Protein 2NSF (pdb70)

Radius of gyration: 18.22 Å; Cα contacts (8 Å, |Δi|>4): 386; chains: 1; bounding box: 44×50×30 Å

Foldseek 3Di:
DAALVVDDLVVLLVLLVVLLVLLLVLLVQQDLVQQQDCFLDPPHGNQLLLQLLLLQLVLLLQLLCCLQVVPAGGSAPDPVRSVVSSVVSSVDRSVVSSVSSVVSVVSSSVSVVPRDPNSQQCWHAHPVGDTGRSSCSSLVSSVSSLVVSVRRPGPHALVPRDPSNLVNLLQVLQAVQQVVLHDAQEWEAQPVVRDIRHHHHHDHHKYKYAHSSQVSCQSQQNDNPGTAIPVRDDDRGDYD

Organism: Corynebacterium glutamicum (strain ATCC 13032 / DSM 20300 / JCM 1318 / BCRC 11384 / CCUG 27702 / LMG 3730 / NBRC 12168 / NCIMB 10025 / NRRL B-2784 / 534) (NCBI:txid196627)

Sequence (240 aa):
MTTFHDLPLEERLTLARLGTSHYSRQLSLVDNAEFGEHSLLEGWTRSHLIAHVAYNAIALCNLMHWANTGEETPMYVSPEARNEEIAYGSTLNPDALRNLHEHSVARLDVAWRETSEDAWSHEVLTAQGRTVPASETLWMRSREVWIHAVDLGAVATFGDIPEVILRTLAAEITQKWTSQGAGEGLVLLDEPSSTRYPAAPGQDEVVVSGSLAGIVRYAAGRGSDGVTSSTGEVPEPPRW

Structure (mmCIF, N/CA/C/O backbone):
data_2NSF
#
_entry.id   2NSF
#
_cell.length_a   67.266
_cell.length_b   67.266
_cell.length_c   128.245
_cell.angle_alpha   90.000
_cell.angle_beta   90.000
_cell.angle_gamma   120.000
#
_symmetry.space_group_name_H-M   'P 32 2 1'
#
loop_
_entity.id
_entity.type
_entity.pdbx_description
1 polymer 'Hypothetical protein Cgl3021'
2 non-polymer 'SULFATE ION'
3 non-polymer 'ZINC ION'
4 non-polymer GLYCEROL
5 water water
#
loop_
_atom_site.group_PDB
_atom_site.id
_atom_site.type_sy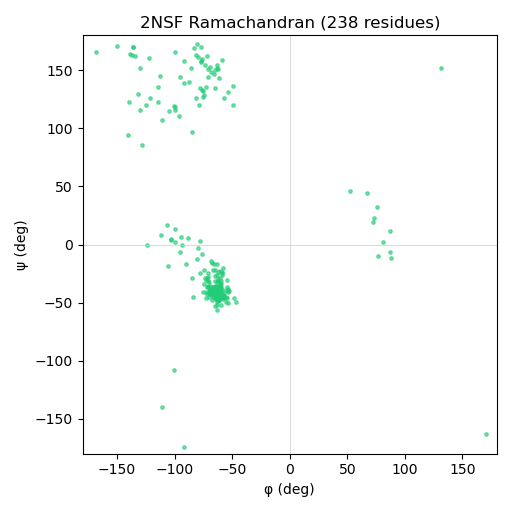mbol
_atom_site.label_atom_id
_atom_site.label_alt_id
_atom_site.label_comp_id
_atom_site.label_asym_id
_atom_site.label_entity_id
_atom_site.label_seq_id
_atom_site.pdbx_PDB_ins_code
_atom_site.Cartn_x
_atom_site.Cartn_y
_atom_site.Cartn_z
_atom_site.occupancy
_atom_site.B_iso_or_equiv
_atom_site.auth_seq_id
_atom_site.auth_comp_id
_atom_site.auth_asym_id
_atom_site.auth_atom_id
_atom_site.pdbx_PDB_model_num
ATOM 1 N N . MET A 1 21 ? 35.168 5.425 17.275 1.00 53.22 1 MET A N 1
ATOM 2 C CA . MET A 1 21 ? 34.288 4.227 17.227 1.00 52.62 1 MET A CA 1
ATOM 3 C C . MET A 1 21 ? 34.611 3.328 16.056 1.00 50.28 1 MET A C 1
ATOM 4 O O . MET A 1 21 ? 34.331 3.575 14.866 1.00 50.68 1 MET A O 1
ATOM 9 N N . THR A 1 22 ? 35.163 2.233 16.506 1.00 46.85 2 THR A N 1
ATOM 10 C CA . THR A 1 22 ? 35.663 1.226 15.693 1.00 43.55 2 THR A CA 1
ATOM 11 C C . THR A 1 22 ? 34.637 0.291 15.048 1.00 38.98 2 THR A C 1
ATOM 12 O O . THR A 1 22 ? 33.464 0.209 15.437 1.00 37.65 2 THR A O 1
ATOM 16 N N . THR A 1 23 ? 35.091 -0.309 13.956 1.00 35.05 3 THR A N 1
ATOM 17 C CA . THR A 1 23 ? 34.265 -1.207 13.189 1.00 32.00 3 THR A CA 1
ATOM 18 C C . THR A 1 23 ? 34.616 -2.623 13.560 1.00 28.61 3 THR A C 1
ATOM 19 O O . THR A 1 23 ? 35.644 -2.895 14.180 1.00 25.01 3 THR A O 1
ATOM 23 N N . PHE A 1 24 ? 33.738 -3.522 13.153 1.00 25.87 4 PHE A N 1
ATOM 24 C CA . PHE A 1 24 ? 33.905 -4.936 13.402 1.00 24.57 4 PHE A CA 1
ATOM 25 C C . PHE A 1 24 ? 35.269 -5.390 12.893 1.00 24.87 4 PHE A C 1
ATOM 26 O O . PHE A 1 24 ? 35.965 -6.174 13.538 1.00 24.39 4 PHE A O 1
ATOM 34 N N . HIS A 1 25 ? 35.648 -4.879 11.728 1.00 24.66 5 HIS A N 1
ATOM 35 C CA . HIS A 1 25 ? 36.903 -5.255 11.091 1.00 28.20 5 HIS A CA 1
ATOM 36 C C . HIS A 1 25 ? 38.176 -4.922 11.869 1.00 30.28 5 HIS A C 1
ATOM 37 O O . HIS A 1 25 ? 39.177 -5.632 11.746 1.00 32.62 5 HIS A O 1
ATOM 44 N N . ASP A 1 26 ? 38.141 -3.860 12.671 1.00 32.07 6 ASP A N 1
ATOM 45 C CA . ASP A 1 26 ? 39.307 -3.446 13.457 1.00 33.64 6 ASP A CA 1
ATOM 46 C C . ASP A 1 26 ? 39.464 -4.274 14.728 1.00 32.50 6 ASP A C 1
ATOM 47 O O . ASP A 1 26 ? 40.501 -4.215 15.392 1.00 32.00 6 ASP A O 1
ATOM 52 N N . LEU A 1 27 ? 38.433 -5.032 15.076 1.00 30.12 7 LEU A N 1
ATOM 53 C CA . LEU A 1 27 ? 38.469 -5.846 16.282 1.00 28.86 7 LEU A CA 1
ATOM 54 C C . LEU A 1 27 ? 39.413 -7.032 16.155 1.00 29.55 7 LEU A C 1
ATOM 55 O O . LEU A 1 27 ? 39.654 -7.535 15.055 1.00 27.88 7 LEU A O 1
ATOM 60 N N . PRO A 1 28 ? 39.983 -7.483 17.284 1.00 30.41 8 PRO A N 1
ATOM 61 C CA . PRO A 1 28 ? 40.891 -8.631 17.245 1.00 31.16 8 PRO A CA 1
ATOM 62 C C . PRO A 1 28 ? 40.072 -9.849 16.821 1.00 31.11 8 PRO A C 1
ATOM 63 O O . PRO A 1 28 ? 38.874 -9.920 17.098 1.00 29.30 8 PRO A O 1
ATOM 67 N N . LEU A 1 29 ? 40.713 -10.799 16.150 1.00 30.79 9 LEU A N 1
ATOM 68 C CA . LEU A 1 29 ? 40.027 -12.001 15.687 1.00 30.83 9 LEU A CA 1
ATOM 69 C C . LEU A 1 29 ? 39.172 -12.675 16.757 1.00 30.23 9 LEU A C 1
ATOM 70 O O . LEU A 1 29 ? 38.028 -13.047 16.498 1.00 28.06 9 LEU A O 1
ATOM 75 N N . GLU A 1 30 ? 39.721 -12.834 17.958 1.00 29.09 10 GLU A N 1
ATOM 76 C CA . GLU A 1 30 ? 38.982 -13.480 19.037 1.00 29.98 10 GLU A CA 1
ATOM 77 C C . GLU A 1 30 ? 37.671 -12.783 19.373 1.00 28.71 10 GLU A C 1
ATOM 78 O O . GLU A 1 30 ? 36.671 -13.442 19.657 1.00 26.86 10 GLU A O 1
ATOM 84 N N . GLU A 1 31 ? 37.677 -11.454 19.351 1.00 27.59 11 GLU A N 1
ATOM 85 C CA . GLU A 1 31 ? 36.472 -10.697 19.652 1.00 27.29 11 GLU A CA 1
ATOM 86 C C . GLU A 1 31 ? 35.453 -10.821 18.525 1.00 25.15 11 GLU A C 1
ATOM 87 O O . GLU A 1 31 ? 34.246 -10.789 18.765 1.00 24.16 11 GLU A O 1
ATOM 93 N N . ARG A 1 32 ? 35.938 -10.969 17.297 1.00 22.99 12 ARG A N 1
ATOM 94 C CA . ARG A 1 32 ? 35.036 -11.125 16.163 1.00 22.62 12 ARG A CA 1
ATOM 95 C C . ARG A 1 32 ? 34.391 -12.507 16.220 1.00 22.53 12 ARG A C 1
ATOM 96 O O . ARG A 1 32 ? 33.216 -12.665 15.892 1.00 21.97 12 ARG A O 1
ATOM 104 N N . LEU A 1 33 ? 35.160 -13.504 16.655 1.00 21.96 13 LEU A N 1
ATOM 105 C CA . LEU A 1 33 ? 34.638 -14.862 16.776 1.00 23.23 13 LEU A CA 1
ATOM 106 C C . LEU A 1 33 ? 33.576 -14.887 17.874 1.00 22.59 13 LEU A C 1
ATOM 107 O O . LEU A 1 33 ? 32.536 -15.531 17.734 1.00 22.07 13 LEU A O 1
ATOM 112 N N . THR A 1 34 ? 33.835 -14.180 18.969 1.00 22.74 14 THR A N 1
ATOM 113 C CA . THR A 1 34 ? 32.883 -14.127 20.066 1.00 22.52 14 THR A CA 1
ATOM 114 C C . THR A 1 34 ? 31.567 -13.503 19.608 1.00 21.57 14 THR A C 1
ATOM 115 O O . THR A 1 34 ? 30.487 -13.992 19.941 1.00 21.59 14 THR A O 1
ATOM 119 N N . LEU A 1 35 ? 31.657 -12.425 18.838 1.00 19.82 15 LEU A N 1
ATOM 120 C CA . LEU A 1 35 ? 30.463 -11.757 18.342 1.00 19.12 15 LEU A CA 1
ATOM 121 C C . LEU A 1 35 ? 29.659 -12.662 17.418 1.00 17.53 15 LEU A C 1
ATOM 122 O O . LEU A 1 35 ? 28.433 -12.637 17.439 1.00 18.99 15 LEU A O 1
ATOM 127 N N . ALA A 1 36 ? 30.348 -13.462 16.607 1.00 18.01 16 ALA A N 1
ATOM 128 C CA . ALA A 1 36 ? 29.656 -14.375 15.698 1.00 18.44 16 ALA A CA 1
ATOM 129 C C . ALA A 1 36 ? 28.970 -15.468 16.505 1.00 17.96 16 ALA A C 1
ATOM 130 O O . ALA A 1 36 ? 27.842 -15.861 16.201 1.00 18.13 16 ALA A O 1
ATOM 132 N N . ARG A 1 37 ? 29.658 -15.963 17.530 1.00 18.48 17 ARG A N 1
ATOM 133 C CA . ARG A 1 37 ? 29.103 -17.003 18.387 1.00 19.90 17 ARG A CA 1
ATOM 134 C C . ARG A 1 37 ? 27.918 -16.454 19.180 1.00 18.36 17 ARG A C 1
ATOM 135 O O . ARG A 1 37 ? 26.900 -17.123 19.325 1.00 17.10 17 ARG A O 1
ATOM 143 N N . LEU A 1 38 ? 28.054 -15.233 19.691 1.00 18.38 18 LEU A N 1
ATOM 144 C CA . LEU A 1 38 ? 26.970 -14.612 20.451 1.00 18.57 18 LEU A CA 1
ATOM 145 C C . LEU A 1 38 ? 25.738 -14.426 19.571 1.00 17.67 18 LEU A C 1
ATOM 146 O O . LEU A 1 38 ? 24.607 -14.670 20.002 1.00 15.90 18 LEU A O 1
ATOM 151 N N . GLY A 1 39 ? 25.965 -13.981 18.340 1.00 18.09 19 GLY A N 1
ATOM 152 C CA . GLY A 1 39 ? 24.865 -13.776 17.416 1.00 17.02 19 GLY A CA 1
ATOM 153 C C . GLY A 1 39 ? 24.175 -15.080 17.070 1.00 16.27 19 GLY A C 1
ATOM 154 O O . GLY A 1 39 ? 22.955 -15.127 16.904 1.00 17.28 19 GLY A O 1
ATOM 155 N N . THR A 1 40 ? 24.960 -16.145 16.957 1.00 15.46 20 THR A N 1
ATOM 156 C CA . THR A 1 40 ? 24.410 -17.452 16.627 1.00 16.89 20 THR A CA 1
ATOM 157 C C . THR A 1 40 ? 23.549 -17.952 17.783 1.00 16.55 20 THR A C 1
ATOM 158 O O . THR A 1 40 ? 22.459 -18.473 17.564 1.00 18.06 20 THR A O 1
ATOM 162 N N . SER A 1 41 ? 24.022 -17.772 19.014 1.00 18.83 21 SER A N 1
ATOM 163 C CA . SER A 1 41 ? 23.245 -18.208 20.174 1.00 17.47 21 SER A CA 1
ATOM 164 C C . SER A 1 41 ? 21.959 -17.395 20.272 1.00 18.50 21 SER A C 1
ATOM 165 O O . SER A 1 41 ? 20.917 -17.917 20.661 1.00 17.51 21 SER A O 1
ATOM 168 N N . HIS A 1 42 ? 22.048 -16.114 19.917 1.00 18.73 22 HIS A N 1
ATOM 169 C CA . HIS A 1 42 ? 20.904 -15.205 19.932 1.00 18.79 22 HIS A CA 1
ATOM 170 C C . HIS A 1 42 ? 19.881 -15.686 18.906 1.00 18.41 22 HIS A C 1
ATOM 171 O O . HIS A 1 42 ? 18.683 -15.776 19.191 1.00 17.65 22 HIS A O 1
ATOM 178 N N . TYR A 1 43 ? 20.358 -16.002 17.706 1.00 16.93 23 TYR A N 1
ATOM 179 C CA . TYR A 1 43 ? 19.492 -16.508 16.651 1.00 16.53 23 TYR A CA 1
ATOM 180 C C . TYR A 1 43 ? 18.849 -17.832 17.099 1.00 16.26 23 TYR A C 1
ATOM 181 O O . TYR A 1 43 ? 17.644 -18.030 16.945 1.00 16.70 23 TYR A O 1
ATOM 190 N N . SER A 1 44 ? 19.658 -18.726 17.657 1.00 17.39 24 SER A N 1
ATOM 191 C CA . SER A 1 44 ? 19.154 -20.027 18.099 1.00 19.04 24 SER A CA 1
ATOM 192 C C . SER A 1 44 ? 18.080 -19.902 19.176 1.00 19.49 24 SER A C 1
ATOM 193 O O . SER A 1 44 ? 17.147 -20.705 19.219 1.00 19.20 24 SER A O 1
ATOM 196 N N . ARG A 1 45 ? 18.201 -18.906 20.048 1.00 19.85 25 ARG A N 1
ATOM 197 C CA . ARG A 1 45 ? 17.181 -18.708 21.076 1.00 20.10 25 ARG A CA 1
ATOM 198 C C . ARG A 1 45 ? 15.854 -18.343 20.411 1.00 20.19 25 ARG A C 1
ATOM 199 O O . ARG A 1 45 ? 14.787 -18.766 20.859 1.00 19.81 25 ARG A O 1
ATOM 207 N N . GLN A 1 46 ? 15.916 -17.561 19.339 1.00 19.18 26 GLN A N 1
ATOM 208 C CA . GLN A 1 46 ? 14.704 -17.164 18.631 1.00 20.47 26 GLN A CA 1
ATOM 209 C C . GLN A 1 46 ? 14.083 -18.356 17.911 1.00 20.05 26 GLN A C 1
ATOM 210 O O . GLN A 1 46 ? 12.864 -18.494 17.866 1.00 21.18 26 GLN A O 1
ATOM 216 N N . LEU A 1 47 ? 14.928 -19.211 17.342 1.00 20.10 27 LEU A N 1
ATOM 217 C CA . LEU A 1 47 ? 14.440 -20.392 16.634 1.00 20.88 27 LEU A CA 1
ATOM 218 C C . LEU A 1 47 ? 13.756 -21.318 17.635 1.00 21.92 27 LEU A C 1
ATOM 219 O O . LEU A 1 47 ? 12.732 -21.936 17.334 1.00 22.81 27 LEU A O 1
ATOM 224 N N . SER A 1 48 ? 14.328 -21.407 18.831 1.00 22.96 28 SER A N 1
ATOM 225 C CA . SER A 1 48 ? 13.770 -22.253 19.880 1.00 24.70 28 SER A CA 1
ATOM 226 C C . SER A 1 48 ? 12.380 -21.766 20.284 1.00 25.99 28 SER A C 1
ATOM 227 O O . SER A 1 48 ? 11.513 -22.565 20.648 1.00 25.61 28 SER A O 1
ATOM 230 N N . LEU A 1 49 ? 12.159 -20.457 20.212 1.00 25.58 29 LEU A N 1
ATOM 231 C CA . LEU A 1 49 ? 10.860 -19.897 20.574 1.00 26.51 29 LEU A CA 1
ATOM 232 C C . LEU A 1 49 ? 9.789 -20.203 19.537 1.00 26.84 29 LEU A C 1
ATOM 233 O O . LEU A 1 49 ? 8.612 -20.321 19.872 1.00 27.03 29 LEU A O 1
ATOM 238 N N . VAL A 1 50 ? 10.191 -20.323 18.277 1.00 25.54 30 VAL A N 1
ATOM 239 C CA . VAL A 1 50 ? 9.238 -20.624 17.216 1.00 26.39 30 VAL A CA 1
ATOM 240 C C . VAL A 1 50 ? 8.812 -22.085 17.340 1.00 27.22 30 VAL A C 1
ATOM 241 O O . VAL A 1 50 ? 9.646 -22.959 17.565 1.00 26.58 30 VAL A O 1
ATOM 245 N N . ASP A 1 51 ? 7.515 -22.341 17.211 1.00 28.79 31 ASP A N 1
ATOM 246 C CA . ASP A 1 51 ? 6.997 -23.703 17.304 1.00 30.87 31 ASP A CA 1
ATOM 247 C C . ASP A 1 51 ? 7.079 -24.371 15.937 1.00 29.85 31 ASP A C 1
ATOM 248 O O . ASP A 1 51 ? 7.010 -23.699 14.911 1.00 29.28 31 ASP A O 1
ATOM 253 N N . ASN A 1 52 ? 7.218 -25.695 15.927 1.00 30.21 32 ASN A N 1
ATOM 254 C CA . ASN A 1 52 ? 7.306 -26.437 14.673 1.00 30.53 32 ASN A CA 1
ATOM 255 C C . ASN A 1 52 ? 6.134 -26.126 13.754 1.00 31.10 32 ASN A C 1
ATOM 256 O O . ASN A 1 52 ? 6.294 -26.022 12.539 1.00 29.91 32 ASN A O 1
ATOM 261 N N . ALA A 1 53 ? 4.952 -25.966 14.343 1.00 31.94 33 ALA A N 1
ATOM 262 C CA . ALA A 1 53 ? 3.754 -25.680 13.565 1.00 32.41 33 ALA A CA 1
ATOM 263 C C . ALA A 1 53 ? 3.791 -24.294 12.928 1.00 32.40 33 ALA A C 1
ATOM 264 O O . ALA A 1 53 ? 2.998 -23.994 12.039 1.00 31.89 33 ALA A O 1
ATOM 266 N N . GLU A 1 54 ? 4.722 -23.457 13.379 1.00 32.69 34 GLU A N 1
ATOM 267 C CA . GLU A 1 54 ? 4.845 -22.097 12.859 1.00 32.36 34 GLU A CA 1
ATOM 268 C C . GLU A 1 54 ? 5.884 -21.948 11.743 1.00 30.50 34 GLU A C 1
ATOM 269 O O . GLU A 1 54 ? 5.999 -20.880 11.141 1.00 29.65 34 GLU A O 1
ATOM 275 N N . PHE A 1 55 ? 6.634 -23.010 11.464 1.00 29.21 35 PHE A N 1
ATOM 276 C CA . PHE A 1 55 ? 7.655 -22.967 10.415 1.00 27.23 35 PHE A CA 1
ATOM 277 C C . PHE A 1 55 ? 7.059 -22.647 9.047 1.00 28.91 35 PHE A C 1
ATOM 278 O O . PHE A 1 55 ? 7.669 -21.938 8.244 1.00 26.21 35 PHE A O 1
ATOM 286 N N . GLY A 1 56 ? 5.860 -23.166 8.791 1.00 29.15 36 GLY A N 1
ATOM 287 C CA . GLY A 1 56 ? 5.208 -22.936 7.514 1.00 31.84 36 GLY A CA 1
ATOM 288 C C . GLY A 1 56 ? 4.596 -21.560 7.322 1.00 34.39 36 GLY A C 1
ATOM 289 O O . GLY A 1 56 ? 4.157 -21.227 6.222 1.00 34.57 36 GLY A O 1
ATOM 290 N N . GLU A 1 57 ? 4.560 -20.758 8.380 1.00 36.32 37 GLU A N 1
ATOM 291 C CA . GLU A 1 57 ? 3.992 -19.418 8.289 1.00 39.19 37 GLU A CA 1
ATOM 292 C C . GLU A 1 57 ? 5.016 -18.454 7.699 1.00 39.82 37 GLU A C 1
ATOM 293 O O . GLU A 1 57 ? 6.213 -18.742 7.676 1.00 38.92 37 GLU A O 1
ATOM 299 N N . HIS A 1 58 ? 4.541 -17.305 7.230 1.00 40.67 38 HIS A N 1
ATOM 300 C CA . HIS A 1 58 ? 5.425 -16.304 6.646 1.00 41.46 38 HIS A CA 1
ATOM 301 C C . HIS A 1 58 ? 6.441 -15.819 7.663 1.00 40.27 38 HIS A C 1
ATOM 302 O O . HIS A 1 58 ? 6.137 -15.694 8.852 1.00 39.30 38 HIS A O 1
ATOM 309 N N . SER A 1 59 ? 7.657 -15.556 7.201 1.00 37.28 39 SER A N 1
ATOM 310 C CA . SER A 1 59 ? 8.685 -15.020 8.069 1.00 35.63 39 SER A CA 1
ATOM 311 C C . SER A 1 59 ? 8.480 -13.528 7.865 1.00 34.88 39 SER A C 1
ATOM 312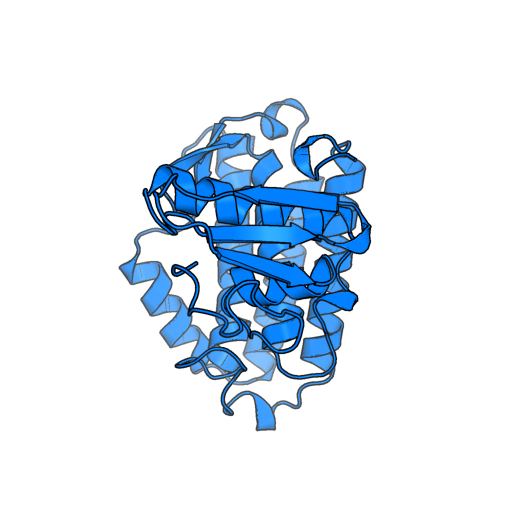 O O . SER A 1 59 ? 7.536 -13.128 7.180 1.00 32.71 39 SER A O 1
ATOM 315 N N . LEU A 1 60 ? 9.339 -12.695 8.436 1.00 34.96 40 LEU A N 1
ATOM 316 C CA . LEU A 1 60 ? 9.182 -11.264 8.237 1.00 35.82 40 LEU A CA 1
ATOM 317 C C . LEU A 1 60 ? 9.746 -10.856 6.878 1.00 36.30 40 LEU A C 1
ATOM 318 O O . LEU A 1 60 ? 9.652 -9.695 6.476 1.00 35.33 40 LEU A O 1
ATOM 323 N N . LEU A 1 61 ? 10.321 -11.822 6.165 1.00 36.66 41 LEU A N 1
ATOM 324 C CA . LEU A 1 61 ? 10.881 -11.572 4.840 1.00 36.85 41 LEU A CA 1
ATOM 325 C C . LEU A 1 61 ? 9.882 -12.024 3.783 1.00 38.96 41 LEU A C 1
ATOM 326 O O . LEU A 1 61 ? 9.529 -13.201 3.707 1.00 37.92 41 LEU A O 1
ATOM 331 N N . GLU A 1 62 ? 9.435 -11.075 2.967 1.00 40.45 42 GLU A N 1
ATOM 332 C CA . GLU A 1 62 ? 8.457 -11.344 1.920 1.00 42.38 42 GLU A CA 1
ATOM 333 C C . GLU A 1 62 ? 8.867 -12.486 0.993 1.00 41.91 42 GLU A C 1
ATOM 334 O O . GLU A 1 62 ? 9.992 -12.523 0.494 1.00 43.19 42 GLU A O 1
ATOM 340 N N . GLY A 1 63 ? 7.947 -13.420 0.771 1.00 40.83 43 GLY A N 1
ATOM 341 C CA . GLY A 1 63 ? 8.223 -14.545 -0.105 1.00 38.79 43 GLY A CA 1
ATOM 342 C C . GLY A 1 63 ? 8.883 -15.736 0.567 1.00 37.42 43 GLY A C 1
ATOM 343 O O . GLY A 1 63 ? 9.049 -16.788 -0.049 1.00 38.25 43 GLY A O 1
ATOM 344 N N . TRP A 1 64 ? 9.256 -15.576 1.833 1.00 34.95 44 TRP A N 1
ATOM 345 C CA . TRP A 1 64 ? 9.908 -16.649 2.574 1.00 31.70 44 TRP A CA 1
ATOM 346 C C . TRP A 1 64 ? 9.152 -17.052 3.826 1.00 30.22 44 TRP A C 1
ATOM 347 O O . TRP A 1 64 ? 8.837 -16.218 4.670 1.00 30.40 44 TRP A O 1
ATOM 358 N N . THR A 1 65 ? 8.856 -18.339 3.941 1.00 28.38 45 THR A N 1
ATOM 359 C CA . THR A 1 65 ? 8.193 -18.830 5.134 1.00 26.67 45 THR A CA 1
ATOM 360 C C . THR A 1 65 ? 9.350 -18.958 6.111 1.00 25.69 45 THR A C 1
ATOM 361 O O . THR A 1 65 ? 10.506 -18.778 5.724 1.00 24.43 45 THR A O 1
ATOM 365 N N . ARG A 1 66 ? 9.067 -19.255 7.371 1.00 22.96 46 ARG A N 1
ATOM 366 C CA . ARG A 1 66 ? 10.155 -19.403 8.322 1.00 22.63 46 ARG A CA 1
ATOM 367 C C . ARG A 1 66 ? 11.082 -20.532 7.877 1.00 22.12 46 ARG A C 1
ATOM 368 O O . ARG A 1 66 ? 12.297 -20.443 8.035 1.00 19.52 46 ARG A O 1
ATOM 376 N N . SER A 1 67 ? 10.506 -21.587 7.305 1.00 20.79 47 SER A N 1
ATOM 377 C CA . SER A 1 67 ? 11.297 -22.721 6.835 1.00 21.38 47 SER A CA 1
ATOM 378 C C . SER A 1 67 ? 12.352 -22.285 5.820 1.00 19.74 47 SER A C 1
ATOM 379 O O . SER A 1 67 ? 13.482 -22.765 5.860 1.00 18.03 47 SER A O 1
ATOM 382 N N . HIS A 1 68 ? 11.979 -21.391 4.908 1.00 20.06 48 HIS A N 1
ATOM 383 C CA . HIS A 1 68 ? 12.921 -20.901 3.904 1.00 21.55 48 HIS A CA 1
ATOM 384 C C . HIS A 1 68 ? 14.075 -20.178 4.597 1.00 20.17 48 HIS A C 1
ATOM 385 O O . HIS A 1 68 ? 15.244 -20.391 4.274 1.00 19.18 48 HIS A O 1
ATOM 392 N N . LEU A 1 69 ? 13.735 -19.317 5.550 1.00 20.08 49 LEU A N 1
ATOM 393 C CA . LEU A 1 69 ? 14.740 -18.554 6.286 1.00 17.73 49 LEU A CA 1
ATOM 394 C C . LEU A 1 69 ? 15.660 -19.453 7.100 1.00 16.22 49 LEU A C 1
ATOM 395 O O . LEU A 1 69 ? 16.882 -19.294 7.088 1.00 15.87 49 LEU A O 1
ATOM 400 N N . ILE A 1 70 ? 15.073 -20.404 7.816 1.00 15.66 50 ILE A N 1
ATOM 401 C CA . ILE A 1 70 ? 15.847 -21.323 8.637 1.00 15.11 50 ILE A CA 1
ATOM 402 C C . ILE A 1 70 ? 16.803 -22.141 7.774 1.00 15.24 50 ILE A C 1
ATOM 403 O O . ILE A 1 70 ? 17.955 -22.364 8.153 1.00 14.82 50 ILE A O 1
ATOM 408 N N . ALA A 1 71 ? 16.323 -22.580 6.613 1.00 15.67 51 ALA A N 1
ATOM 409 C CA . ALA A 1 71 ? 17.152 -23.354 5.697 1.00 16.60 51 ALA A CA 1
ATOM 410 C C . ALA A 1 71 ? 18.300 -22.482 5.211 1.00 15.95 51 ALA A C 1
ATOM 411 O O . ALA A 1 71 ? 19.451 -22.899 5.211 1.00 16.76 51 ALA A O 1
ATOM 413 N N . HIS A 1 72 ? 17.974 -21.262 4.808 1.00 17.40 52 HIS A N 1
ATOM 414 C CA . HIS A 1 72 ? 18.983 -20.322 4.329 1.00 17.87 52 HIS A CA 1
ATOM 415 C C . HIS A 1 72 ? 20.121 -20.100 5.310 1.00 18.61 52 HIS A C 1
ATOM 416 O O . HIS A 1 72 ? 21.292 -20.103 4.926 1.00 17.21 52 HIS A O 1
ATOM 423 N N . VAL A 1 73 ? 19.788 -19.894 6.582 1.00 17.62 53 VAL A N 1
ATOM 424 C CA . VAL A 1 73 ? 20.819 -19.668 7.585 1.00 17.45 53 VAL A CA 1
ATOM 425 C C . VAL A 1 73 ? 21.772 -20.859 7.655 1.00 17.21 53 VAL A C 1
ATOM 426 O O . VAL A 1 73 ? 22.985 -20.685 7.787 1.00 15.37 53 VAL A O 1
ATOM 430 N N . ALA A 1 74 ? 21.233 -22.072 7.528 1.00 16.70 54 ALA A N 1
ATOM 431 C CA . ALA A 1 74 ? 22.070 -23.266 7.570 1.00 15.79 54 ALA A CA 1
ATOM 432 C C . ALA A 1 74 ? 22.941 -23.354 6.319 1.00 14.54 54 ALA A C 1
ATOM 433 O O . ALA A 1 74 ? 24.132 -23.641 6.408 1.00 14.83 54 ALA A O 1
ATOM 435 N N . TYR A 1 75 ? 22.348 -23.111 5.153 1.00 14.95 55 TYR A N 1
ATOM 436 C CA . TYR A 1 75 ? 23.122 -23.187 3.917 1.00 16.63 55 TYR A CA 1
ATOM 437 C C . TYR A 1 75 ? 24.202 -22.107 3.874 1.00 18.07 55 TYR A C 1
ATOM 438 O O . TYR A 1 75 ? 25.237 -22.275 3.226 1.00 17.62 55 TYR A O 1
ATOM 447 N N . ASN A 1 76 ? 23.966 -20.999 4.568 1.00 17.20 56 ASN A N 1
ATOM 448 C CA . ASN A 1 76 ? 24.965 -19.941 4.617 1.00 17.03 56 ASN A CA 1
ATOM 449 C C . ASN A 1 76 ? 26.141 -20.433 5.459 1.00 16.24 56 ASN A C 1
ATOM 450 O O . ASN A 1 76 ? 27.293 -20.208 5.106 1.00 15.64 56 ASN A O 1
ATOM 455 N N . ALA A 1 77 ? 25.861 -21.119 6.567 1.00 16.19 57 ALA A N 1
ATOM 456 C CA . ALA A 1 77 ? 26.936 -21.639 7.408 1.00 15.97 57 ALA A CA 1
ATOM 457 C C . ALA A 1 77 ? 27.794 -22.587 6.575 1.00 16.60 57 ALA A C 1
ATOM 458 O O . ALA A 1 77 ? 29.020 -22.554 6.639 1.00 16.31 57 ALA A O 1
ATOM 460 N N . ILE A 1 78 ? 27.132 -23.436 5.797 1.00 15.94 58 ILE A N 1
ATOM 461 C CA . ILE A 1 78 ? 27.829 -24.388 4.940 1.00 16.94 58 ILE A CA 1
ATOM 462 C C . ILE A 1 78 ? 28.673 -23.651 3.894 1.00 17.46 58 ILE A C 1
ATOM 463 O O . ILE A 1 78 ? 29.811 -24.033 3.622 1.00 17.26 58 ILE A O 1
ATOM 468 N N . ALA A 1 79 ? 28.117 -22.585 3.324 1.00 16.65 59 ALA A N 1
ATOM 469 C CA . ALA A 1 79 ? 28.832 -21.811 2.316 1.00 18.14 59 ALA A CA 1
ATOM 470 C C . ALA A 1 79 ? 30.089 -21.175 2.902 1.00 18.05 59 ALA A C 1
ATOM 471 O O . ALA A 1 79 ? 31.124 -21.092 2.234 1.00 18.86 59 ALA A O 1
ATOM 473 N N . LEU A 1 80 ? 30.008 -20.734 4.155 1.00 17.38 60 LEU A N 1
ATOM 474 C CA . LEU A 1 80 ? 31.154 -20.119 4.807 1.00 19.36 60 LEU A CA 1
ATOM 475 C C . LEU A 1 80 ? 32.204 -21.174 5.139 1.00 20.05 60 LEU A C 1
ATOM 476 O O . LEU A 1 80 ? 33.398 -20.879 5.195 1.00 20.67 60 LEU A O 1
ATOM 481 N N . CYS A 1 81 ? 31.758 -22.407 5.361 1.00 20.26 61 CYS A N 1
ATOM 482 C CA . CYS A 1 81 ? 32.690 -23.496 5.630 1.00 20.27 61 CYS A CA 1
ATOM 483 C C . CYS A 1 81 ? 33.549 -23.695 4.389 1.00 20.42 61 CYS A C 1
ATOM 484 O O . CYS A 1 81 ? 34.743 -23.957 4.491 1.00 21.36 61 CYS A O 1
ATOM 487 N N . ASN A 1 82 ? 32.933 -23.572 3.217 1.00 21.17 62 ASN A N 1
ATOM 488 C CA . ASN A 1 82 ? 33.668 -23.738 1.968 1.00 21.74 62 ASN A CA 1
ATOM 489 C C . ASN A 1 82 ? 34.809 -22.736 1.880 1.00 22.59 62 ASN A C 1
ATOM 490 O O . ASN A 1 82 ? 35.933 -23.095 1.515 1.00 21.75 62 ASN A O 1
ATOM 495 N N . LEU A 1 83 ? 34.529 -21.482 2.222 1.00 21.75 63 LEU A N 1
ATOM 496 C CA . LEU A 1 83 ? 35.559 -20.452 2.174 1.00 21.50 63 LEU A CA 1
ATOM 497 C C . LEU A 1 83 ? 36.677 -20.753 3.162 1.00 21.95 63 LEU A C 1
ATOM 498 O O . LEU A 1 83 ? 37.848 -20.500 2.877 1.00 21.51 63 LEU A O 1
ATOM 503 N N . MET A 1 84 ? 36.332 -21.295 4.327 1.00 21.39 64 MET A N 1
ATOM 504 C CA . MET A 1 84 ? 37.355 -21.619 5.309 1.00 22.87 64 MET A CA 1
ATOM 505 C C . MET A 1 84 ? 38.202 -22.799 4.834 1.00 24.49 64 MET A C 1
ATOM 506 O O . MET A 1 84 ? 39.394 -22.868 5.133 1.00 24.55 64 MET A O 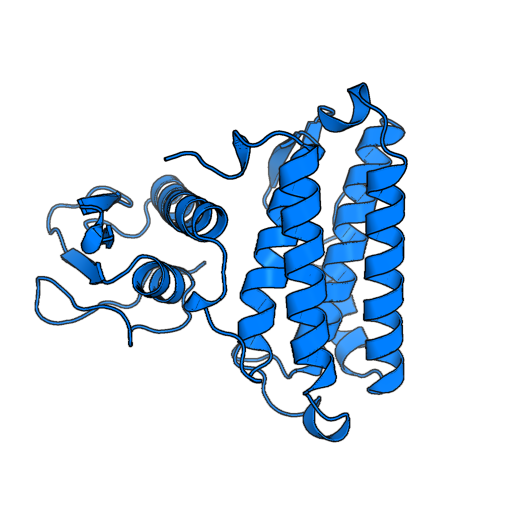1
ATOM 511 N N . HIS A 1 85 ? 37.592 -23.723 4.094 1.00 25.25 65 HIS A N 1
ATOM 512 C CA . HIS A 1 85 ? 38.334 -24.872 3.572 1.00 26.49 65 HIS A CA 1
ATOM 513 C C . HIS A 1 85 ? 39.297 -24.365 2.504 1.00 25.56 65 HIS A C 1
ATOM 514 O O . HIS A 1 85 ? 40.451 -24.781 2.435 1.00 26.14 65 HIS A O 1
ATOM 521 N N . TRP A 1 86 ? 38.801 -23.456 1.673 1.00 23.98 66 TRP A N 1
ATOM 522 C CA . TRP A 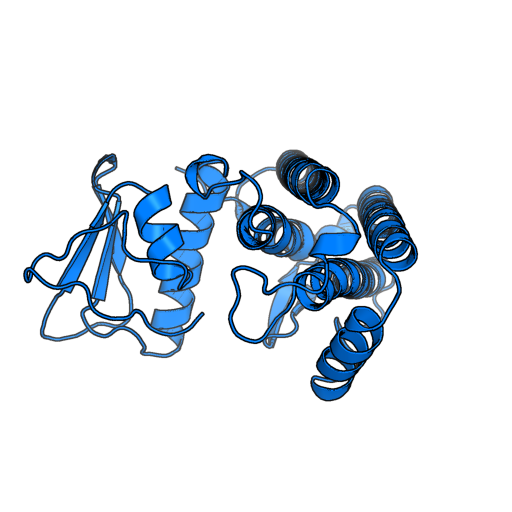1 86 ? 39.592 -22.839 0.615 1.00 25.34 66 TRP A CA 1
ATOM 523 C C . TRP A 1 86 ? 40.791 -22.159 1.278 1.00 25.69 66 TRP A C 1
ATOM 524 O O . TRP A 1 86 ? 41.934 -22.299 0.835 1.00 26.26 66 TRP A O 1
ATOM 535 N N . ALA A 1 87 ? 40.520 -21.438 2.360 1.00 25.50 67 ALA A N 1
ATOM 536 C CA . ALA A 1 87 ? 41.557 -20.721 3.088 1.00 26.50 67 ALA A CA 1
ATOM 537 C C . ALA A 1 87 ? 42.619 -21.632 3.699 1.00 26.86 67 ALA A C 1
ATOM 538 O O . ALA A 1 87 ? 43.814 -21.353 3.595 1.00 27.06 67 ALA A O 1
ATOM 540 N N . ASN A 1 88 ? 42.186 -22.716 4.335 1.00 27.76 68 ASN A N 1
ATOM 541 C CA . ASN A 1 88 ? 43.113 -23.638 4.978 1.00 29.73 68 ASN A CA 1
ATOM 542 C C . ASN A 1 88 ? 43.849 -24.597 4.046 1.00 31.13 68 ASN A C 1
ATOM 543 O O . ASN A 1 88 ? 44.933 -25.075 4.385 1.00 31.65 68 ASN A O 1
ATOM 548 N N . THR A 1 89 ? 43.278 -24.879 2.880 1.00 31.00 69 THR A N 1
ATOM 549 C CA . THR A 1 89 ? 43.915 -25.802 1.943 1.00 33.07 69 THR A CA 1
ATOM 550 C C . THR A 1 89 ? 44.532 -25.086 0.749 1.00 34.47 69 THR A C 1
ATOM 551 O O . THR A 1 89 ? 45.386 -25.642 0.053 1.00 34.94 69 THR A O 1
ATOM 555 N N . GLY A 1 90 ? 44.096 -23.853 0.517 1.00 35.27 70 GLY A N 1
ATOM 556 C CA . GLY A 1 90 ? 44.602 -23.087 -0.607 1.00 35.91 70 GLY A CA 1
ATOM 557 C C . GLY A 1 90 ? 43.902 -23.486 -1.892 1.00 36.72 70 GLY A C 1
ATOM 558 O O . GLY A 1 90 ? 44.214 -22.978 -2.967 1.00 37.08 70 GLY A O 1
ATOM 559 N N . GLU A 1 91 ? 42.941 -24.398 -1.782 1.00 36.60 71 GLU A N 1
ATOM 560 C CA . GLU A 1 91 ? 42.206 -24.872 -2.947 1.00 37.51 71 GLU A CA 1
ATOM 561 C C . GLU A 1 91 ? 40.849 -24.190 -3.068 1.00 36.12 71 GLU A C 1
ATOM 562 O O . GLU A 1 91 ? 39.980 -24.354 -2.209 1.00 35.50 71 GLU A O 1
ATOM 568 N N . GLU A 1 92 ? 40.679 -23.433 -4.147 1.00 33.78 72 GLU A N 1
ATOM 569 C CA . GLU A 1 92 ? 39.450 -22.695 -4.394 1.00 33.65 72 GLU A CA 1
ATOM 570 C C . GLU A 1 92 ? 38.178 -23.519 -4.250 1.00 32.30 72 GLU A C 1
ATOM 571 O O . GLU A 1 92 ? 37.970 -24.506 -4.956 1.00 30.46 72 GLU A O 1
ATOM 577 N N . THR A 1 93 ? 37.333 -23.085 -3.321 1.00 30.65 73 THR A N 1
ATOM 578 C CA . THR A 1 93 ? 36.056 -23.725 -3.038 1.00 28.05 73 THR A CA 1
ATOM 579 C C . THR A 1 93 ? 35.071 -22.581 -2.795 1.00 26.70 73 THR A C 1
ATOM 580 O O . THR A 1 93 ? 34.972 -22.066 -1.685 1.00 25.69 73 THR A O 1
ATOM 584 N N . PRO A 1 94 ? 34.338 -22.165 -3.840 1.00 25.82 74 PRO A N 1
ATOM 585 C CA . PRO A 1 94 ? 33.364 -21.071 -3.749 1.00 25.48 74 PRO A CA 1
ATOM 586 C C . PRO A 1 94 ? 32.249 -21.296 -2.734 1.00 23.41 74 PRO A C 1
ATOM 587 O O . PRO A 1 94 ? 31.963 -22.433 -2.351 1.00 21.79 74 PRO A O 1
ATOM 591 N N . MET A 1 95 ? 31.627 -20.205 -2.298 1.00 21.80 75 MET A N 1
ATOM 592 C CA . MET A 1 95 ? 30.539 -20.301 -1.329 1.00 21.49 75 MET A CA 1
ATOM 593 C C . MET A 1 95 ? 29.440 -21.226 -1.829 1.00 20.36 75 MET A C 1
ATOM 594 O O . MET A 1 95 ? 29.001 -22.120 -1.104 1.00 19.50 75 MET A O 1
ATOM 599 N N . TYR A 1 96 ? 29.008 -21.005 -3.067 1.00 19.24 76 TYR A N 1
ATOM 600 C CA . TYR A 1 96 ? 27.957 -21.807 -3.695 1.00 20.65 76 TYR A CA 1
ATOM 601 C C . TYR A 1 96 ? 28.404 -22.277 -5.068 1.00 22.35 76 TYR A C 1
ATOM 602 O O . TYR A 1 96 ? 29.201 -21.612 -5.733 1.00 21.53 76 TYR A O 1
ATOM 611 N N . VAL A 1 97 ? 27.880 -23.421 -5.497 1.00 22.79 77 VAL A N 1
ATOM 612 C CA . VAL A 1 97 ? 28.226 -23.962 -6.805 1.00 24.07 77 VAL A CA 1
ATOM 613 C C . VAL A 1 97 ? 27.764 -22.987 -7.881 1.00 24.64 77 VAL A C 1
ATOM 614 O O . VAL A 1 97 ? 28.465 -22.755 -8.869 1.00 26.35 77 VAL A O 1
ATOM 618 N N . SER A 1 98 ? 26.584 -22.410 -7.672 1.00 24.86 78 SER A N 1
ATOM 619 C CA . SER A 1 98 ? 26.005 -21.457 -8.606 1.00 26.63 78 SER A CA 1
ATOM 620 C C . SER A 1 98 ? 24.809 -20.765 -7.959 1.00 27.43 78 SER A C 1
ATOM 621 O O . SER A 1 98 ? 24.313 -21.208 -6.919 1.00 26.20 78 SER A O 1
ATOM 624 N N . PRO A 1 99 ? 24.338 -19.657 -8.557 1.00 29.51 79 PRO A N 1
ATOM 625 C CA . PRO A 1 99 ? 23.186 -18.938 -8.004 1.00 29.29 79 PRO A CA 1
ATOM 626 C C . PRO A 1 99 ? 21.975 -19.865 -7.995 1.00 29.15 79 PRO A C 1
ATOM 627 O O . PRO A 1 99 ? 21.185 -19.871 -7.049 1.00 26.80 79 PRO A O 1
ATOM 631 N N . GLU A 1 100 ? 21.839 -20.645 -9.066 1.00 27.83 80 GLU A N 1
ATOM 632 C CA . GLU A 1 100 ? 20.743 -21.596 -9.199 1.00 28.84 80 GLU A CA 1
ATOM 633 C C . GLU A 1 100 ? 20.798 -22.636 -8.083 1.00 26.98 80 GLU A C 1
ATOM 634 O O . GLU A 1 100 ? 19.785 -22.943 -7.460 1.00 26.88 80 GLU A O 1
ATOM 640 N N . ALA A 1 101 ? 21.986 -23.181 -7.833 1.00 25.38 81 ALA A N 1
ATOM 641 C CA . ALA A 1 101 ? 22.145 -24.192 -6.801 1.00 25.12 81 ALA A CA 1
ATOM 642 C C . ALA A 1 101 ? 21.785 -23.623 -5.434 1.00 24.59 81 ALA A C 1
ATOM 643 O O . ALA A 1 101 ? 21.184 -24.306 -4.607 1.00 24.47 81 ALA A O 1
ATOM 645 N N . ARG A 1 102 ? 22.155 -22.369 -5.202 1.00 23.67 82 ARG A N 1
ATOM 646 C CA . ARG A 1 102 ? 21.851 -21.725 -3.936 1.00 23.95 82 ARG A CA 1
ATOM 647 C C . ARG A 1 102 ? 20.341 -21.639 -3.743 1.00 24.13 82 ARG A C 1
ATOM 648 O O . ARG A 1 102 ? 19.818 -21.982 -2.682 1.00 22.26 82 ARG A O 1
ATOM 656 N N . ASN A 1 103 ? 19.641 -21.175 -4.772 1.00 22.88 83 ASN A N 1
ATOM 657 C CA . ASN A 1 103 ? 18.197 -21.047 -4.686 1.00 24.16 83 ASN A CA 1
ATOM 658 C C . ASN A 1 103 ? 17.513 -22.401 -4.578 1.00 22.98 83 ASN A C 1
ATOM 659 O O . ASN A 1 103 ? 16.587 -22.576 -3.788 1.00 21.35 83 ASN A O 1
ATOM 664 N N . GLU A 1 104 ? 17.974 -23.351 -5.381 1.00 23.28 84 GLU A N 1
ATOM 665 C CA . GLU A 1 104 ? 17.385 -24.680 -5.389 1.00 24.34 84 GLU A CA 1
ATOM 666 C C . GLU A 1 104 ? 17.522 -25.424 -4.069 1.00 23.46 84 GLU A C 1
ATOM 667 O O . GLU A 1 104 ? 16.612 -26.161 -3.679 1.00 22.29 84 GLU A O 1
ATOM 673 N N . GLU A 1 105 ? 18.640 -25.250 -3.371 1.00 22.90 85 GLU A N 1
ATOM 674 C CA . GLU A 1 105 ? 18.782 -25.948 -2.103 1.00 22.21 85 GLU A CA 1
ATOM 675 C C . GLU A 1 105 ? 17.910 -25.291 -1.039 1.00 21.17 85 GLU A C 1
ATOM 676 O O . GLU A 1 105 ? 17.368 -25.975 -0.171 1.00 18.07 85 GLU A O 1
ATOM 682 N N . ILE A 1 106 ? 17.745 -23.971 -1.108 1.00 20.31 86 ILE A N 1
ATOM 683 C CA . ILE A 1 106 ? 16.878 -23.298 -0.143 1.00 20.76 86 ILE A CA 1
ATOM 684 C C . ILE A 1 106 ? 15.450 -23.794 -0.376 1.00 20.92 86 ILE A C 1
ATOM 685 O O . ILE A 1 106 ? 14.694 -24.013 0.573 1.00 21.25 86 ILE A O 1
ATOM 690 N N . ALA A 1 107 ? 15.088 -23.976 -1.641 1.00 21.36 87 ALA A N 1
ATOM 691 C CA . ALA A 1 107 ? 13.757 -24.466 -1.987 1.00 21.31 87 ALA A CA 1
ATOM 692 C C . ALA A 1 107 ? 13.548 -25.859 -1.393 1.00 21.43 87 ALA A C 1
ATOM 693 O O . ALA A 1 107 ? 12.490 -26.158 -0.827 1.00 20.63 87 ALA A O 1
ATOM 695 N N . TYR A 1 108 ? 14.561 -26.711 -1.526 1.00 19.63 88 TYR A N 1
ATOM 696 C CA . TYR A 1 108 ? 14.496 -28.070 -1.003 1.00 20.48 88 TYR A CA 1
ATOM 697 C C . TYR A 1 108 ? 14.398 -28.054 0.522 1.00 20.94 88 TYR A C 1
ATOM 698 O O . TYR A 1 108 ? 13.499 -28.664 1.107 1.00 20.19 88 TYR A O 1
ATOM 707 N N . GLY A 1 109 ? 15.324 -27.346 1.158 1.00 20.12 89 GLY A N 1
ATOM 708 C CA . GLY A 1 109 ? 15.326 -27.266 2.607 1.00 20.35 89 GLY A CA 1
ATOM 709 C C . GLY A 1 109 ? 14.008 -26.788 3.188 1.00 21.20 89 GLY A C 1
ATOM 710 O O . GLY A 1 109 ? 13.581 -27.269 4.237 1.00 21.99 89 GLY A O 1
ATOM 711 N N . SER A 1 110 ? 13.351 -25.854 2.506 1.00 21.13 90 SER A N 1
ATOM 712 C CA . SER A 1 110 ? 12.084 -25.315 2.995 1.00 22.20 90 SER A CA 1
ATOM 713 C C . SER A 1 110 ? 10.967 -26.354 3.075 1.00 21.79 90 SER A C 1
ATOM 714 O O . SER A 1 110 ? 9.963 -26.133 3.749 1.00 20.54 90 SER A O 1
ATOM 717 N N . THR A 1 111 ? 11.138 -27.485 2.396 1.00 21.30 91 THR A N 1
ATOM 718 C CA . THR A 1 111 ? 10.114 -28.528 2.412 1.00 22.00 91 THR A CA 1
ATOM 719 C C . THR A 1 111 ? 10.312 -29.530 3.538 1.00 22.03 91 THR A C 1
ATOM 720 O O . THR A 1 111 ? 9.392 -30.277 3.874 1.00 22.22 91 THR A O 1
ATOM 724 N N . LEU A 1 112 ? 11.509 -29.551 4.117 1.00 22.66 92 LEU A N 1
ATOM 725 C CA . LEU A 1 112 ? 11.826 -30.494 5.179 1.00 23.08 92 LEU A CA 1
ATOM 726 C C . LEU A 1 112 ? 10.974 -30.282 6.425 1.00 24.80 92 LEU A C 1
ATOM 727 O O . LEU A 1 112 ? 10.470 -29.180 6.670 1.00 23.99 92 LEU A O 1
ATOM 732 N N . ASN A 1 113 ? 10.802 -31.347 7.204 1.00 25.23 93 ASN A N 1
ATOM 733 C CA . ASN A 1 113 ? 10.015 -31.250 8.424 1.00 27.64 93 ASN A CA 1
ATOM 734 C C . ASN A 1 113 ? 10.788 -30.394 9.423 1.00 26.65 93 ASN A C 1
ATOM 735 O O . ASN A 1 113 ? 12.017 -30.330 9.382 1.00 26.36 93 ASN A O 1
ATOM 740 N N . PRO A 1 114 ? 10.073 -29.720 10.331 1.00 26.74 94 PRO A N 1
ATOM 741 C CA . PRO A 1 114 ? 10.665 -28.852 11.352 1.00 26.00 94 PRO A CA 1
ATOM 742 C C . PRO A 1 114 ? 11.857 -29.411 12.126 1.00 26.03 94 PRO A C 1
ATOM 743 O O . PRO A 1 114 ? 12.880 -28.741 12.247 1.00 23.92 94 PRO A O 1
ATOM 747 N N . ASP A 1 115 ? 11.743 -30.625 12.656 1.00 24.00 95 ASP A N 1
ATOM 748 C CA . ASP A 1 115 ? 12.857 -31.182 13.409 1.00 25.51 95 ASP A CA 1
ATOM 749 C C . ASP A 1 115 ? 14.090 -31.418 12.542 1.00 23.65 95 ASP A C 1
ATOM 750 O O . ASP A 1 115 ? 15.218 -31.323 13.025 1.00 23.58 95 ASP A O 1
ATOM 755 N N . ALA A 1 116 ? 13.877 -31.722 11.266 1.00 22.21 96 ALA A N 1
ATOM 756 C CA . ALA A 1 116 ? 14.995 -31.949 10.354 1.00 21.62 96 ALA A CA 1
ATOM 757 C C . ALA A 1 116 ? 15.732 -30.628 10.150 1.00 20.32 96 ALA A C 1
ATOM 758 O O . ALA A 1 116 ? 16.960 -30.596 10.068 1.00 20.75 96 ALA A O 1
ATOM 760 N N . LEU A 1 117 ? 14.974 -29.540 10.071 1.00 21.02 97 LEU A N 1
ATOM 761 C CA . LEU A 1 117 ? 15.566 -28.221 9.884 1.00 20.94 97 LEU A CA 1
ATOM 762 C C . LEU A 1 117 ? 16.297 -27.764 11.140 1.00 20.92 97 LEU A C 1
ATOM 763 O O . LEU A 1 117 ? 17.336 -27.114 11.056 1.00 19.91 97 LEU A O 1
ATOM 768 N N . ARG A 1 118 ? 15.759 -28.091 12.311 1.00 21.05 98 ARG A N 1
ATOM 769 C CA . ARG A 1 118 ? 16.426 -27.705 13.549 1.00 20.59 98 ARG A CA 1
ATOM 770 C C . ARG A 1 118 ? 17.749 -28.455 13.637 1.00 19.90 98 ARG A C 1
ATOM 771 O O . ARG A 1 118 ? 18.749 -27.913 14.100 1.00 19.92 98 ARG A O 1
ATOM 779 N N . ASN A 1 119 ? 17.763 -29.706 13.183 1.00 20.71 99 ASN A N 1
ATOM 780 C CA . ASN A 1 119 ? 18.983 -30.498 13.234 1.00 21.41 99 ASN A CA 1
ATOM 781 C C . ASN A 1 119 ? 20.021 -29.971 12.248 1.00 20.89 99 ASN A C 1
ATOM 782 O O . ASN A 1 119 ? 21.212 -29.940 12.557 1.00 21.16 99 ASN A O 1
ATOM 787 N N . LEU A 1 120 ? 19.562 -29.555 11.072 1.00 19.52 100 LEU A N 1
ATOM 788 C CA . LEU A 1 120 ? 20.448 -29.009 10.045 1.00 20.06 100 LEU A CA 1
ATOM 789 C C . LEU A 1 120 ? 21.079 -27.715 10.563 1.00 19.99 100 LEU A C 1
ATOM 790 O O . LEU A 1 120 ? 22.281 -27.483 10.408 1.00 20.32 100 LEU A O 1
ATOM 795 N N . HIS A 1 121 ? 20.263 -26.870 11.183 1.00 19.51 101 HIS A N 1
ATOM 796 C CA . HIS A 1 121 ? 20.771 -25.620 11.738 1.00 19.62 101 HIS A CA 1
ATOM 797 C C . HIS A 1 121 ? 21.841 -25.921 12.781 1.00 21.20 101 HIS A C 1
ATOM 798 O O . HIS A 1 121 ? 22.949 -25.394 12.733 1.00 20.18 101 HIS A O 1
ATOM 805 N N . GLU A 1 122 ? 21.499 -26.782 13.728 1.00 21.59 102 GLU A N 1
ATOM 806 C CA . GLU A 1 122 ? 22.419 -27.135 14.791 1.00 23.27 102 GLU A CA 1
ATOM 807 C C . GLU A 1 122 ? 23.742 -27.705 14.282 1.00 22.77 102 GLU A C 1
ATOM 808 O O . GLU A 1 122 ? 24.817 -27.300 14.731 1.00 21.37 102 GLU A O 1
ATOM 814 N N . HIS A 1 123 ? 23.666 -28.634 13.335 1.00 22.18 103 HIS A N 1
ATOM 815 C CA . HIS A 1 123 ? 24.873 -29.254 12.801 1.00 22.86 103 HIS A CA 1
ATOM 816 C C . HIS A 1 123 ? 25.719 -28.308 11.950 1.00 21.53 103 HIS A C 1
ATOM 817 O O . HIS A 1 123 ? 26.947 -28.303 12.062 1.00 21.53 103 HIS A O 1
ATOM 824 N N . SER A 1 124 ? 25.074 -27.509 11.107 1.00 20.44 104 SER A N 1
ATOM 825 C CA . SER A 1 124 ? 25.807 -26.571 10.260 1.00 18.90 104 SER A CA 1
ATOM 826 C C . SER A 1 124 ? 26.522 -25.537 11.136 1.00 18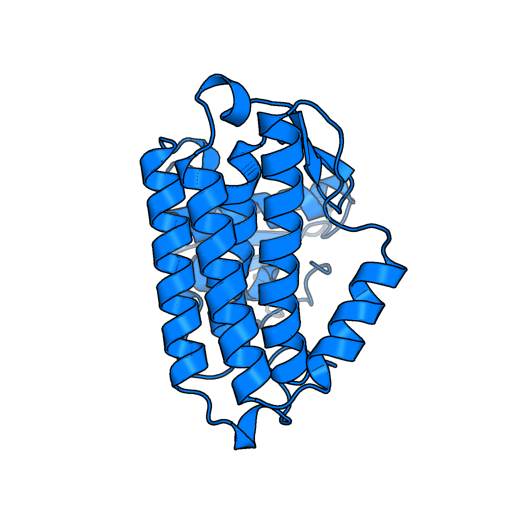.91 104 SER A C 1
ATOM 827 O O . SER A 1 124 ? 27.638 -25.116 10.827 1.00 17.98 104 SER A O 1
ATOM 830 N N . VAL A 1 125 ? 25.877 -25.136 12.227 1.00 18.37 105 VAL A N 1
ATOM 831 C CA . VAL A 1 125 ? 26.482 -24.180 13.155 1.00 19.21 105 VAL A CA 1
ATOM 832 C C . VAL A 1 125 ? 27.732 -24.803 13.768 1.00 20.68 105 VAL A C 1
ATOM 833 O O . VAL A 1 125 ? 28.805 -24.197 13.783 1.00 20.68 105 VAL A O 1
ATOM 837 N N . ALA A 1 126 ? 27.584 -26.025 14.273 1.00 21.71 106 ALA A N 1
ATOM 838 C CA . ALA A 1 126 ? 28.687 -26.733 14.912 1.00 22.20 106 ALA A CA 1
ATOM 839 C C . ALA A 1 126 ? 29.870 -26.945 13.974 1.00 22.30 106 ALA A C 1
ATOM 840 O O . ALA A 1 126 ? 31.020 -26.795 14.378 1.00 22.14 106 ALA A O 1
ATOM 842 N N . ARG A 1 127 ? 29.589 -27.280 12.719 1.00 22.05 107 ARG A N 1
ATOM 843 C CA . ARG A 1 127 ? 30.649 -27.518 11.748 1.00 22.46 107 ARG A CA 1
ATOM 844 C C . ARG A 1 127 ? 31.407 -26.254 11.358 1.00 22.22 107 ARG A C 1
ATOM 845 O O . ARG A 1 127 ? 32.618 -26.302 11.132 1.00 22.36 107 ARG A O 1
ATOM 853 N N . LEU A 1 128 ? 30.706 -25.126 11.284 1.00 20.44 108 LEU A N 1
ATOM 854 C CA . LEU A 1 128 ? 31.360 -23.865 10.946 1.00 20.49 108 LEU A CA 1
ATOM 855 C C . LEU A 1 128 ? 32.265 -23.449 12.105 1.00 21.30 108 LEU A C 1
ATOM 856 O O . LEU A 1 128 ? 33.374 -22.956 11.898 1.00 21.02 108 LEU A O 1
ATOM 861 N N . ASP A 1 129 ? 31.802 -23.663 13.330 1.00 22.25 109 ASP A N 1
ATOM 862 C CA . ASP A 1 129 ? 32.609 -23.294 14.484 1.00 23.51 109 ASP A CA 1
ATOM 863 C C . ASP A 1 129 ? 33.901 -24.114 14.509 1.00 23.20 109 ASP A C 1
ATOM 864 O O . ASP A 1 129 ? 34.978 -23.579 14.784 1.00 21.84 109 ASP A O 1
ATOM 869 N N . VAL A 1 130 ? 33.797 -25.409 14.215 1.00 23.52 110 VAL A N 1
ATOM 870 C CA . VAL A 1 130 ? 34.974 -26.269 14.190 1.00 25.04 110 VAL A CA 1
ATOM 871 C C . VAL A 1 130 ? 35.928 -25.752 13.123 1.00 24.60 110 VAL A C 1
ATOM 872 O O . VAL A 1 130 ? 37.133 -25.669 13.348 1.00 24.58 110 VAL A O 1
ATOM 876 N N . ALA A 1 131 ? 35.379 -25.400 11.961 1.00 24.68 111 ALA A N 1
ATOM 877 C CA . ALA A 1 131 ? 36.193 -24.889 10.861 1.00 24.65 111 ALA A CA 1
ATOM 878 C C . ALA A 1 131 ? 36.997 -23.684 11.331 1.00 24.47 111 ALA A C 1
ATOM 879 O O . ALA A 1 131 ? 38.189 -23.573 11.048 1.00 25.18 111 ALA A O 1
ATOM 881 N N . TRP A 1 132 ? 36.340 -22.780 12.053 1.00 24.27 112 TRP A N 1
ATOM 882 C CA . TRP A 1 132 ? 37.020 -21.594 12.563 1.00 25.14 112 TRP A CA 1
ATOM 883 C C . TRP A 1 132 ? 38.069 -21.944 13.614 1.00 26.54 112 TRP A C 1
ATOM 884 O O . TRP A 1 132 ? 39.183 -21.420 13.582 1.00 26.60 112 TRP A O 1
ATOM 895 N N . ARG A 1 133 ? 37.713 -22.824 14.543 1.00 28.83 113 ARG A N 1
ATOM 896 C CA . ARG A 1 133 ? 38.636 -23.218 15.603 1.00 32.20 113 ARG A CA 1
ATOM 897 C C . ARG A 1 133 ? 39.910 -23.878 15.084 1.00 32.89 113 ARG A C 1
ATOM 898 O O . ARG A 1 133 ? 40.981 -23.717 15.671 1.00 32.46 113 ARG A O 1
ATOM 906 N N . GLU A 1 134 ? 39.800 -24.613 13.982 1.00 32.53 114 GLU A N 1
ATOM 907 C CA . GLU A 1 134 ? 40.961 -25.303 13.428 1.00 34.09 114 GLU A CA 1
ATOM 908 C C . GLU A 1 134 ? 41.700 -24.530 12.341 1.00 33.19 114 GLU A C 1
ATOM 909 O O . GLU A 1 134 ? 42.633 -25.054 11.728 1.00 34.16 114 GLU A O 1
ATOM 915 N N . THR A 1 135 ? 41.296 -23.286 12.109 1.00 31.64 115 THR A N 1
ATOM 916 C CA . THR A 1 135 ? 41.929 -22.452 11.092 1.00 31.42 115 THR A CA 1
ATOM 917 C C . THR A 1 135 ? 43.287 -21.943 11.569 1.00 33.26 115 THR A C 1
ATOM 918 O O . THR A 1 135 ? 43.415 -21.439 12.686 1.00 32.81 115 THR A O 1
ATOM 922 N N . SER A 1 136 ? 44.298 -22.079 10.715 1.00 35.10 116 SER A N 1
ATOM 923 C CA . SER A 1 136 ? 45.646 -21.639 11.055 1.00 37.21 116 SER A CA 1
ATOM 924 C C . SER A 1 136 ? 45.772 -20.124 10.973 1.00 38.65 116 SER A C 1
ATOM 925 O O . SER A 1 136 ? 44.976 -19.458 10.311 1.00 38.22 116 SER A O 1
ATOM 928 N N . GLU A 1 137 ? 46.782 -19.591 11.651 1.00 39.84 117 GLU A N 1
ATOM 929 C CA . GLU A 1 137 ? 47.031 -18.157 11.668 1.00 40.99 117 GLU A CA 1
ATOM 930 C C . GLU A 1 137 ? 47.127 -17.573 10.259 1.00 39.81 117 GLU A C 1
ATOM 931 O O . GLU A 1 137 ? 46.470 -16.580 9.949 1.00 38.85 117 GLU A O 1
ATOM 937 N N . ASP A 1 138 ? 47.938 -18.191 9.407 1.00 38.61 118 ASP A N 1
ATOM 938 C CA . ASP A 1 138 ? 48.100 -17.703 8.040 1.00 38.01 118 ASP A CA 1
ATOM 939 C C . ASP A 1 138 ? 46.810 -17.788 7.231 1.00 36.02 118 ASP A C 1
ATOM 940 O O . ASP A 1 138 ? 46.507 -16.895 6.442 1.00 36.69 118 ASP A O 1
ATOM 945 N N . ALA A 1 139 ? 46.052 -18.862 7.428 1.00 33.54 119 ALA A N 1
ATOM 946 C CA . ALA A 1 139 ? 44.807 -19.063 6.694 1.00 31.44 119 ALA A CA 1
ATOM 947 C C . ALA A 1 139 ? 43.791 -17.945 6.910 1.00 30.07 119 ALA A C 1
ATOM 948 O O . ALA A 1 139 ? 43.005 -17.633 6.011 1.00 27.99 119 ALA A O 1
ATOM 950 N N . TRP A 1 140 ? 43.805 -17.337 8.092 1.00 28.81 120 TRP A N 1
ATOM 951 C CA . TRP A 1 140 ? 42.863 -16.262 8.381 1.00 28.88 120 TRP A CA 1
ATOM 952 C C . TRP A 1 140 ? 42.984 -15.089 7.407 1.00 28.99 120 TRP A C 1
ATOM 953 O O . TRP A 1 140 ? 42.014 -14.370 7.180 1.00 28.70 120 TRP A O 1
ATOM 964 N N . SER A 1 141 ? 44.163 -14.899 6.821 1.00 29.10 121 SER A N 1
ATOM 965 C CA . SER A 1 141 ? 44.361 -13.799 5.881 1.00 30.31 121 SER A CA 1
ATOM 966 C C . SER A 1 141 ? 44.361 -14.233 4.414 1.00 30.19 121 SER A C 1
ATOM 967 O O . SER A 1 141 ? 44.581 -13.419 3.515 1.00 29.65 121 SER A O 1
ATOM 970 N N . HIS A 1 142 ? 44.107 -15.515 4.172 1.00 30.24 122 HIS A N 1
ATOM 971 C CA . HIS A 1 142 ? 44.072 -16.040 2.811 1.00 30.90 122 HIS A CA 1
ATOM 972 C C . HIS A 1 142 ? 42.915 -15.389 2.054 1.00 29.84 122 HIS A C 1
ATOM 973 O O . HIS A 1 142 ? 41.808 -15.279 2.580 1.00 29.75 122 HIS A O 1
ATOM 980 N N . GLU A 1 143 ? 43.166 -14.953 0.824 1.00 29.61 123 GLU A N 1
ATOM 981 C CA . GLU A 1 143 ? 42.128 -14.306 0.033 1.00 29.78 123 GLU A CA 1
ATOM 982 C C . GLU A 1 143 ? 41.116 -15.283 -0.539 1.00 28.32 123 GLU A C 1
ATOM 983 O O . GLU A 1 143 ? 41.477 -16.310 -1.111 1.00 28.88 123 GLU A O 1
ATOM 989 N N . VAL A 1 144 ? 39.844 -14.942 -0.381 1.00 26.05 124 VAL A N 1
ATOM 990 C CA . VAL A 1 144 ? 38.752 -15.758 -0.881 1.00 24.61 124 VAL A CA 1
ATOM 991 C C . VAL A 1 144 ? 37.740 -14.823 -1.528 1.00 25.18 124 VAL A C 1
ATOM 992 O O . VAL A 1 144 ? 37.842 -13.599 -1.403 1.00 24.51 124 VAL A O 1
ATOM 996 N N . LEU A 1 145 ? 36.764 -15.394 -2.219 1.00 24.57 125 LEU A N 1
ATOM 997 C CA . LEU A 1 145 ? 35.759 -14.590 -2.895 1.00 26.27 125 LEU A CA 1
ATOM 998 C C . LEU A 1 145 ? 34.387 -14.802 -2.273 1.00 27.36 125 LEU A C 1
ATOM 999 O O . LEU A 1 145 ? 34.000 -15.936 -1.989 1.00 27.98 125 LEU A O 1
ATOM 1004 N N . THR A 1 146 ? 33.658 -13.712 -2.049 1.00 25.52 126 THR A N 1
ATOM 1005 C CA . THR A 1 146 ? 32.315 -13.809 -1.485 1.00 25.56 126 THR A CA 1
ATOM 1006 C C . THR A 1 146 ? 31.372 -14.116 -2.640 1.00 25.73 126 THR A C 1
ATOM 1007 O O . THR A 1 146 ? 31.764 -14.027 -3.806 1.00 24.76 126 THR A O 1
ATOM 1011 N N . ALA A 1 147 ? 30.134 -14.474 -2.320 1.00 26.62 127 ALA A N 1
ATOM 1012 C CA . ALA A 1 147 ? 29.155 -14.787 -3.353 1.00 28.54 127 ALA A CA 1
ATOM 1013 C C . ALA A 1 147 ? 28.843 -13.545 -4.177 1.00 29.58 127 ALA A C 1
ATOM 1014 O O . ALA A 1 147 ? 28.390 -13.647 -5.319 1.00 29.90 127 ALA A O 1
ATOM 1016 N N . GLN A 1 148 ? 29.093 -12.372 -3.601 1.00 29.27 128 GLN A N 1
ATOM 1017 C CA . GLN A 1 148 ? 28.837 -11.111 -4.287 1.00 30.31 128 GLN A CA 1
ATOM 1018 C C . GLN A 1 148 ? 30.029 -10.637 -5.118 1.00 29.28 128 GLN A C 1
ATOM 1019 O O . GLN A 1 148 ? 30.013 -9.536 -5.667 1.00 30.81 128 GLN A O 1
ATOM 1025 N N . GLY A 1 149 ? 31.067 -11.463 -5.201 1.00 27.14 129 GLY A N 1
ATOM 1026 C CA . GLY A 1 149 ? 32.229 -11.114 -5.996 1.00 26.53 129 GLY A CA 1
ATOM 1027 C C . GLY A 1 149 ? 33.314 -10.299 -5.321 1.00 25.68 129 GLY A C 1
ATOM 1028 O O . GLY A 1 149 ? 34.220 -9.804 -5.991 1.00 25.97 129 GLY A O 1
ATOM 1029 N N . ARG A 1 150 ? 33.244 -10.153 -4.002 1.00 23.63 130 ARG A N 1
ATOM 1030 C CA . ARG A 1 150 ? 34.256 -9.382 -3.295 1.00 22.81 130 ARG A CA 1
ATOM 1031 C C . ARG A 1 150 ? 35.457 -10.233 -2.899 1.00 22.38 130 ARG A C 1
ATOM 1032 O O . ARG A 1 150 ? 35.313 -11.385 -2.482 1.00 22.34 130 ARG A O 1
ATOM 1040 N N . THR A 1 151 ? 36.644 -9.654 -3.047 1.00 20.58 131 THR A N 1
ATOM 1041 C CA . THR A 1 151 ? 37.875 -10.336 -2.699 1.00 23.30 131 THR A CA 1
ATOM 1042 C C . THR A 1 151 ? 38.245 -9.901 -1.285 1.00 23.39 131 THR A C 1
ATOM 1043 O O . THR A 1 151 ? 38.610 -8.748 -1.044 1.00 23.31 131 THR A O 1
ATOM 1047 N N . VAL A 1 152 ? 38.133 -10.841 -0.353 1.00 22.30 132 VAL A N 1
ATOM 1048 C CA . VAL A 1 152 ? 38.385 -10.567 1.052 1.00 22.59 132 VAL A CA 1
ATOM 1049 C C . VAL A 1 152 ? 39.199 -11.647 1.748 1.00 22.94 132 VAL A C 1
ATOM 1050 O O . VAL A 1 152 ? 39.339 -12.763 1.240 1.00 23.52 132 VAL A O 1
ATOM 1054 N N . PRO A 1 153 ? 39.764 -11.328 2.925 1.00 23.10 133 PRO A N 1
ATOM 1055 C CA . PRO A 1 153 ? 40.541 -12.338 3.647 1.00 23.65 133 PRO A CA 1
ATOM 1056 C C . PRO A 1 153 ? 39.520 -13.320 4.239 1.00 23.22 133 PRO A C 1
ATOM 1057 O O . PRO A 1 153 ? 38.365 -12.952 4.458 1.00 22.59 133 PRO A O 1
ATOM 1061 N N . ALA A 1 154 ? 39.939 -14.557 4.486 1.00 22.92 134 ALA A N 1
ATOM 1062 C CA . ALA A 1 154 ? 39.037 -15.574 5.034 1.00 22.43 134 ALA A CA 1
ATOM 1063 C C . ALA A 1 154 ? 38.357 -15.127 6.325 1.00 23.11 134 ALA A C 1
ATOM 1064 O O . ALA A 1 154 ? 37.237 -15.546 6.623 1.00 22.50 134 ALA A O 1
ATOM 1066 N N . SER A 1 155 ? 39.039 -14.281 7.091 1.00 21.79 135 SER A N 1
ATOM 1067 C CA . SER A 1 155 ? 38.499 -13.773 8.346 1.00 22.08 135 SER A CA 1
ATOM 1068 C C . SER A 1 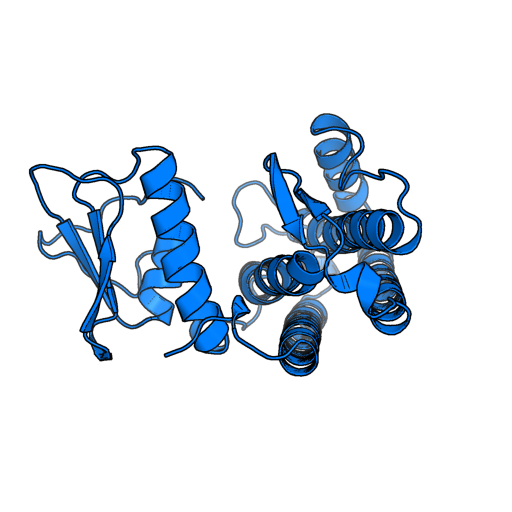155 ? 37.173 -13.051 8.140 1.00 20.14 135 SER A C 1
ATOM 1069 O O . SER A 1 155 ? 36.403 -12.875 9.083 1.00 19.27 135 SER A O 1
ATOM 1072 N N . GLU A 1 156 ? 36.915 -12.629 6.907 1.00 19.48 136 GLU A N 1
ATOM 1073 C CA . GLU A 1 156 ? 35.677 -11.929 6.577 1.00 19.67 136 GLU A CA 1
ATOM 1074 C C . GLU A 1 156 ? 34.456 -12.795 6.899 1.00 19.38 136 GLU A C 1
ATOM 1075 O O . GLU A 1 156 ? 33.362 -12.271 7.099 1.00 19.28 136 GLU A O 1
ATOM 1081 N N . THR A 1 157 ? 34.641 -14.113 6.947 1.00 19.79 137 THR A N 1
ATOM 1082 C CA . THR A 1 157 ? 33.519 -15.008 7.239 1.00 19.28 137 THR A CA 1
ATOM 1083 C C . THR A 1 157 ? 32.955 -14.754 8.631 1.00 18.41 137 THR A C 1
ATOM 1084 O O . THR A 1 157 ? 31.786 -15.025 8.887 1.00 17.92 137 THR A O 1
ATOM 1088 N N . LEU A 1 158 ? 33.785 -14.241 9.533 1.00 18.19 138 LEU A N 1
ATOM 1089 C CA . LEU A 1 158 ? 33.318 -13.947 10.883 1.00 16.96 138 LEU A CA 1
ATOM 1090 C C . LEU A 1 158 ? 32.308 -12.803 10.804 1.00 17.30 138 LEU A C 1
ATOM 1091 O O . LEU A 1 158 ? 31.282 -12.814 11.485 1.00 16.66 138 LEU A O 1
ATOM 1096 N N . TRP A 1 159 ? 32.602 -11.821 9.959 1.00 18.26 139 TRP A N 1
ATOM 1097 C CA . TRP A 1 159 ? 31.714 -10.677 9.772 1.00 16.90 139 TRP A CA 1
ATOM 1098 C C . TRP A 1 159 ? 30.482 -11.106 8.982 1.00 18.02 139 TRP A C 1
ATOM 1099 O O . TRP A 1 159 ? 29.347 -10.773 9.329 1.00 17.13 139 TRP A O 1
ATOM 1110 N N . MET A 1 160 ? 30.712 -11.852 7.910 1.00 17.75 140 MET A N 1
ATOM 1111 C CA . MET A 1 160 ? 29.611 -12.307 7.072 1.00 18.23 140 MET A CA 1
ATOM 1112 C C . MET A 1 160 ? 28.602 -13.123 7.869 1.00 16.98 140 MET A C 1
ATOM 1113 O O . MET A 1 160 ? 27.394 -12.929 7.734 1.00 18.02 140 MET A O 1
ATOM 1118 N N . ARG A 1 161 ? 29.088 -14.032 8.703 1.00 17.32 141 ARG A N 1
ATOM 1119 C CA . ARG A 1 161 ? 28.174 -14.843 9.500 1.00 17.56 141 ARG A CA 1
ATOM 1120 C C . ARG A 1 161 ? 27.445 -13.966 10.517 1.00 16.53 141 ARG A C 1
ATOM 1121 O O . ARG A 1 161 ? 26.250 -14.149 10.752 1.00 15.75 141 ARG A O 1
ATOM 1129 N N . SER A 1 162 ? 28.155 -13.014 11.113 1.00 16.02 142 SER A N 1
ATOM 1130 C CA . SER A 1 162 ? 27.537 -12.118 12.088 1.00 16.11 142 SER A CA 1
ATOM 1131 C C . SER A 1 162 ? 26.360 -11.357 11.473 1.00 16.46 142 SER A C 1
ATOM 1132 O O . SER A 1 162 ? 25.314 -11.214 12.108 1.00 15.67 142 SER A O 1
ATOM 1135 N N . ARG A 1 163 ? 26.521 -10.856 10.246 1.00 16.41 143 ARG A N 1
ATOM 1136 C CA . ARG A 1 163 ? 25.426 -10.135 9.594 1.00 16.85 143 ARG A CA 1
ATOM 1137 C C . ARG A 1 163 ? 24.198 -11.033 9.513 1.00 18.40 143 ARG A C 1
ATOM 1138 O O . ARG A 1 163 ? 23.073 -10.608 9.772 1.00 18.05 143 ARG A O 1
ATOM 1146 N N . GLU A 1 164 ? 24.431 -12.283 9.131 1.00 17.32 144 GLU A N 1
ATOM 1147 C CA . GLU A 1 164 ? 23.349 -13.242 8.985 1.00 17.14 144 GLU A CA 1
ATOM 1148 C C . GLU A 1 164 ? 22.615 -13.562 10.277 1.00 16.16 144 GLU A C 1
ATOM 1149 O O . GLU A 1 164 ? 21.396 -13.414 10.353 1.00 15.54 144 GLU A O 1
ATOM 1155 N N . VAL A 1 165 ? 23.347 -14.012 11.290 1.00 15.15 145 VAL A N 1
ATOM 1156 C CA . VAL A 1 165 ? 22.700 -14.395 12.536 1.00 15.16 145 VAL A CA 1
ATOM 1157 C C . VAL A 1 165 ? 22.061 -13.262 13.329 1.00 16.34 145 VAL A C 1
ATOM 1158 O O . VAL A 1 165 ? 20.976 -13.436 13.879 1.00 15.43 145 VAL A O 1
ATOM 1162 N N . TRP A 1 166 ? 22.707 -12.102 13.387 1.00 17.05 146 TRP A N 1
ATOM 1163 C CA . TRP A 1 166 ? 22.127 -10.998 14.142 1.00 17.01 146 TRP A CA 1
ATOM 1164 C C . TRP A 1 166 ? 20.903 -10.404 13.467 1.00 16.53 146 TRP A C 1
ATOM 1165 O O . TRP A 1 166 ? 19.954 -10.000 14.142 1.00 16.64 146 TRP A O 1
ATOM 1176 N N . ILE A 1 167 ? 20.907 -10.351 12.138 1.00 14.58 147 ILE A N 1
ATOM 1177 C CA . ILE A 1 167 ? 19.768 -9.800 11.433 1.00 14.84 147 ILE A CA 1
ATOM 1178 C C . ILE A 1 167 ? 18.661 -10.827 11.222 1.00 15.53 147 ILE A C 1
ATOM 1179 O O . ILE A 1 167 ? 17.490 -10.523 11.437 1.00 15.92 147 ILE A O 1
ATOM 1184 N N . HIS A 1 168 ? 19.009 -12.038 10.798 1.00 15.72 148 HIS A N 1
ATOM 1185 C CA . HIS A 1 168 ? 17.971 -13.038 10.591 1.00 16.37 148 HIS A CA 1
ATOM 1186 C C . HIS A 1 168 ? 17.298 -13.446 11.893 1.00 16.75 148 HIS A C 1
ATOM 1187 O O . HIS A 1 168 ? 16.217 -14.026 11.877 1.00 18.66 148 HIS A O 1
ATOM 1194 N N . ALA A 1 169 ? 17.925 -13.135 13.023 1.00 16.75 149 ALA A N 1
ATOM 1195 C CA . ALA A 1 169 ? 17.312 -13.446 14.313 1.00 16.82 149 ALA A CA 1
ATOM 1196 C C . ALA A 1 169 ? 16.036 -12.611 14.384 1.00 18.18 149 ALA A C 1
ATOM 1197 O O . ALA A 1 169 ? 15.014 -13.052 14.911 1.00 17.44 149 ALA A O 1
ATOM 1199 N N . VAL A 1 170 ? 16.095 -11.398 13.842 1.00 17.49 150 VAL A N 1
ATOM 1200 C CA . VAL A 1 170 ? 14.926 -10.523 13.839 1.00 18.94 150 VAL A CA 1
ATOM 1201 C C . VAL A 1 170 ? 13.880 -11.032 12.856 1.00 18.91 150 VAL A C 1
ATOM 1202 O O . VAL A 1 170 ? 12.688 -11.046 13.160 1.00 19.17 150 VAL A O 1
ATOM 1206 N N . ASP A 1 171 ? 14.337 -11.465 11.683 1.00 18.59 151 ASP A N 1
ATOM 1207 C CA . ASP A 1 171 ? 13.445 -11.959 10.638 1.00 19.96 151 ASP A CA 1
ATOM 1208 C C . ASP A 1 171 ? 12.616 -13.175 11.045 1.00 21.07 151 ASP A C 1
ATOM 1209 O O . ASP A 1 171 ? 11.569 -13.440 10.448 1.00 21.10 151 ASP A O 1
ATOM 1214 N N . LEU A 1 172 ? 13.080 -13.918 12.046 1.00 20.81 152 LEU A N 1
ATOM 1215 C CA . LEU A 1 172 ? 12.343 -15.093 12.509 1.00 23.22 152 LEU A CA 1
ATOM 1216 C C . LEU A 1 172 ? 10.969 -14.712 13.047 1.00 24.63 152 LEU A C 1
ATOM 1217 O O . LEU A 1 172 ? 10.063 -15.535 13.087 1.00 25.76 152 LEU A O 1
ATOM 1222 N N . GLY A 1 173 ? 10.818 -13.461 13.466 1.00 25.67 153 GLY A N 1
ATOM 1223 C CA . GLY A 1 173 ? 9.530 -13.016 13.964 1.00 26.86 153 GLY A CA 1
ATOM 1224 C C . GLY A 1 173 ? 9.156 -13.480 15.357 1.00 27.83 153 GLY A C 1
ATOM 1225 O O . GLY A 1 173 ? 7.978 -13.709 15.643 1.00 29.61 153 GLY A O 1
ATOM 1226 N N . ALA A 1 174 ? 10.154 -13.638 16.218 1.00 27.97 154 ALA A N 1
ATOM 1227 C CA . ALA A 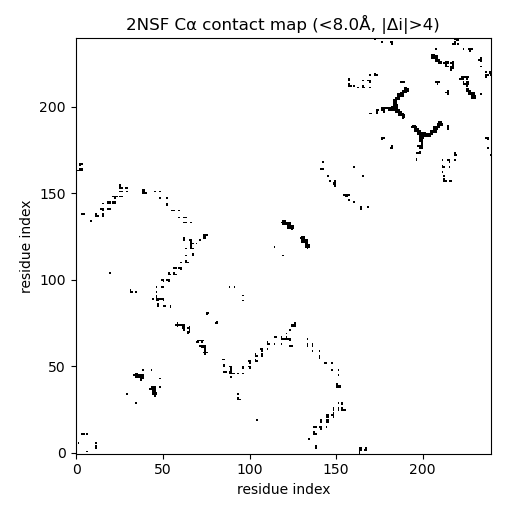1 174 ? 9.916 -14.037 17.598 1.00 27.16 154 ALA A CA 1
ATOM 1228 C C . ALA A 1 174 ? 10.002 -12.747 18.413 1.00 26.60 154 ALA A C 1
ATOM 1229 O O . ALA A 1 174 ? 9.116 -11.907 18.315 1.00 27.91 154 ALA A O 1
ATOM 1231 N N . VAL A 1 175 ? 11.068 -12.572 19.190 1.00 26.71 155 VAL A N 1
ATOM 1232 C CA . VAL A 1 175 ? 11.200 -11.352 19.989 1.00 26.70 155 VAL A CA 1
ATOM 1233 C C . VAL A 1 175 ? 12.480 -10.550 19.749 1.00 25.85 155 VAL A C 1
ATOM 1234 O O . VAL A 1 175 ? 12.675 -9.507 20.370 1.00 26.48 155 VAL A O 1
ATOM 1238 N N . ALA A 1 176 ? 13.345 -11.021 18.855 1.00 24.27 156 ALA A N 1
ATOM 1239 C CA . ALA A 1 176 ? 14.597 -10.315 18.581 1.00 22.02 156 ALA A CA 1
ATOM 1240 C C . ALA A 1 176 ? 14.361 -8.981 17.876 1.00 21.45 156 ALA A C 1
ATOM 1241 O O . ALA A 1 176 ? 13.419 -8.833 17.096 1.00 21.30 156 ALA A O 1
ATOM 1243 N N . THR A 1 177 ? 15.233 -8.015 18.154 1.00 21.16 157 THR A N 1
ATOM 1244 C CA . THR A 1 177 ? 15.124 -6.678 17.570 1.00 21.10 157 THR A CA 1
ATOM 1245 C C . THR A 1 177 ? 16.489 -6.171 17.110 1.00 18.33 157 THR A C 1
ATOM 1246 O O . THR A 1 177 ? 17.516 -6.770 17.417 1.00 17.67 157 THR A O 1
ATOM 1250 N N . PHE A 1 178 ? 16.497 -5.061 16.377 1.00 18.62 158 PHE A N 1
ATOM 1251 C CA . PHE A 1 178 ? 17.760 -4.473 15.940 1.00 17.88 158 PHE A CA 1
ATOM 1252 C C . PHE A 1 178 ? 18.445 -3.873 17.166 1.00 17.77 158 PHE A C 1
ATOM 1253 O O . PHE A 1 178 ? 19.669 -3.738 17.210 1.00 17.36 158 PHE A O 1
ATOM 1261 N N . GLY A 1 179 ? 17.638 -3.530 18.169 1.00 19.08 159 GLY A N 1
ATOM 1262 C CA . GLY A 1 179 ? 18.170 -2.969 19.399 1.00 18.95 159 GLY A CA 1
ATOM 1263 C C . GLY A 1 179 ? 19.009 -3.977 20.160 1.00 20.13 159 GLY A C 1
ATOM 1264 O O . GLY A 1 179 ? 19.856 -3.603 20.974 1.00 20.73 159 GLY A O 1
ATOM 1265 N N . ASP A 1 180 ? 18.777 -5.261 19.896 1.00 19.25 160 ASP A N 1
ATOM 1266 C CA . ASP A 1 180 ? 19.528 -6.337 20.544 1.00 19.79 160 ASP A CA 1
ATOM 1267 C C . ASP A 1 180 ? 20.946 -6.465 19.995 1.00 18.23 160 ASP A C 1
ATOM 1268 O O . ASP A 1 180 ? 21.834 -7.011 20.650 1.00 17.61 160 ASP A O 1
ATOM 1273 N N . ILE A 1 181 ? 21.152 -5.958 18.786 1.00 17.05 161 ILE A N 1
ATOM 1274 C CA . ILE A 1 181 ? 22.445 -6.073 18.121 1.00 17.75 161 ILE A CA 1
ATOM 1275 C C . ILE A 1 181 ? 23.529 -5.149 18.653 1.00 18.34 161 ILE A C 1
ATOM 1276 O O . ILE A 1 181 ? 23.330 -3.933 18.747 1.00 19.52 161 ILE A O 1
ATOM 1281 N N . PRO A 1 182 ? 24.694 -5.718 19.018 1.00 18.80 162 PRO A N 1
ATOM 1282 C CA . PRO A 1 182 ? 25.814 -4.931 19.537 1.00 18.94 162 PRO A CA 1
ATOM 1283 C C . PRO A 1 182 ? 26.101 -3.744 18.625 1.00 20.32 162 PRO A C 1
ATOM 1284 O O . PRO A 1 182 ? 26.114 -3.869 17.401 1.00 19.69 162 PRO A O 1
ATOM 1288 N N . GLU A 1 183 ? 26.335 -2.589 19.234 1.00 19.43 163 GLU A N 1
ATOM 1289 C CA . GLU A 1 183 ? 26.595 -1.372 18.487 1.00 20.09 163 GLU A CA 1
ATOM 1290 C C . GLU A 1 183 ? 27.711 -1.484 17.446 1.00 18.96 163 GLU A C 1
ATOM 1291 O O . GLU A 1 183 ? 27.593 -0.935 16.353 1.00 19.59 163 GLU A O 1
ATOM 1297 N N . VAL A 1 184 ? 28.794 -2.184 17.771 1.00 18.24 164 VAL A N 1
ATOM 1298 C CA . VAL A 1 184 ? 29.890 -2.306 16.817 1.00 19.67 164 VAL A CA 1
ATOM 1299 C C . VAL A 1 184 ? 29.398 -2.961 15.525 1.00 19.14 164 VAL A C 1
ATOM 1300 O O . VAL A 1 184 ? 29.854 -2.619 14.431 1.00 18.29 164 VAL A O 1
ATOM 1304 N N . ILE A 1 185 ? 28.449 -3.882 15.645 1.00 18.50 165 ILE A N 1
ATOM 1305 C CA . ILE A 1 185 ? 27.900 -4.538 14.467 1.00 18.38 165 ILE A CA 1
ATOM 1306 C C . ILE A 1 185 ? 26.959 -3.593 13.728 1.00 17.71 165 ILE A C 1
ATOM 1307 O O . ILE A 1 185 ? 26.981 -3.525 12.500 1.00 16.72 165 ILE A O 1
ATOM 1312 N N . LEU A 1 186 ? 26.143 -2.847 14.468 1.00 15.56 166 LEU A N 1
ATOM 1313 C CA . LEU A 1 186 ? 25.226 -1.897 13.843 1.00 15.74 166 LEU A CA 1
ATOM 1314 C C . LEU A 1 186 ? 25.995 -0.795 13.106 1.00 16.85 166 LEU A C 1
ATOM 1315 O O . LEU A 1 186 ? 25.629 -0.414 11.991 1.00 15.55 166 LEU A O 1
ATOM 1320 N N . ARG A 1 187 ? 27.055 -0.282 13.728 1.00 16.41 167 ARG A N 1
ATOM 1321 C CA . ARG A 1 187 ? 27.853 0.770 13.102 1.00 19.56 167 ARG A CA 1
ATOM 1322 C C . ARG A 1 187 ? 28.490 0.267 11.815 1.00 19.58 167 ARG A C 1
ATOM 1323 O O . ARG A 1 187 ? 28.539 0.985 10.814 1.00 18.41 167 ARG A O 1
ATOM 1331 N N . THR A 1 188 ? 28.981 -0.967 11.845 1.00 17.34 168 THR A N 1
ATOM 1332 C CA . THR A 1 188 ? 29.613 -1.542 10.664 1.00 18.07 168 THR A CA 1
ATOM 1333 C C . THR A 1 188 ? 28.579 -1.764 9.560 1.00 17.19 168 THR A C 1
ATOM 1334 O O . THR A 1 188 ? 28.875 -1.573 8.378 1.00 17.16 168 THR A O 1
ATOM 1338 N N . LEU A 1 189 ? 27.364 -2.155 9.940 1.00 16.58 169 LEU A N 1
ATOM 1339 C CA . LEU A 1 189 ? 26.296 -2.363 8.963 1.00 17.49 169 LEU A CA 1
ATOM 1340 C C . LEU A 1 189 ? 25.866 -1.046 8.317 1.00 18.19 169 LEU A C 1
ATOM 1341 O O . LEU A 1 189 ? 25.637 -0.982 7.107 1.00 17.73 169 LEU A O 1
ATOM 1346 N N . ALA A 1 190 ? 25.744 0.005 9.120 1.00 17.17 170 ALA A N 1
ATOM 1347 C CA . ALA A 1 190 ? 25.335 1.297 8.579 1.00 18.07 170 ALA A CA 1
ATOM 1348 C C . ALA A 1 190 ? 26.330 1.755 7.519 1.00 17.00 170 ALA A C 1
ATOM 1349 O O . ALA A 1 190 ? 25.943 2.240 6.450 1.00 18.20 170 ALA A O 1
ATOM 1351 N N . ALA A 1 191 ? 27.615 1.606 7.822 1.00 16.77 171 ALA A N 1
ATOM 1352 C CA . ALA A 1 191 ? 28.672 1.996 6.898 1.00 15.98 171 ALA A CA 1
ATOM 1353 C C . ALA A 1 191 ? 28.683 1.103 5.664 1.00 17.56 171 ALA A C 1
ATOM 1354 O O . ALA A 1 191 ? 28.739 1.589 4.536 1.00 17.93 171 ALA A O 1
ATOM 1356 N N . GLU A 1 192 ? 28.629 -0.207 5.874 1.00 18.37 172 GLU A N 1
ATOM 1357 C CA . GLU A 1 192 ? 28.671 -1.138 4.749 1.00 18.52 172 GLU A CA 1
ATOM 1358 C C . GLU A 1 192 ? 27.508 -0.978 3.781 1.00 18.07 172 GLU A C 1
ATOM 1359 O O . GLU A 1 192 ? 27.700 -0.953 2.565 1.00 18.83 172 GLU A O 1
ATOM 1365 N N . ILE A 1 193 ? 26.294 -0.898 4.312 1.00 16.97 173 ILE A N 1
ATOM 1366 C CA . ILE A 1 193 ? 25.129 -0.752 3.454 1.00 17.16 173 ILE A CA 1
ATOM 1367 C C . ILE A 1 193 ? 25.209 0.528 2.625 1.00 17.85 173 ILE A C 1
ATOM 1368 O O . ILE A 1 193 ? 24.953 0.510 1.420 1.00 16.91 173 ILE A O 1
ATOM 1373 N N . THR A 1 194 ? 25.569 1.639 3.261 1.00 17.76 174 THR A N 1
ATOM 1374 C CA . THR A 1 194 ? 25.655 2.890 2.525 1.00 18.64 174 THR A CA 1
ATOM 1375 C C . THR A 1 194 ? 26.851 2.901 1.581 1.00 18.46 174 THR A C 1
ATOM 1376 O O . THR A 1 194 ? 26.815 3.560 0.541 1.00 19.04 174 THR A O 1
ATOM 1380 N N . GLN A 1 195 ? 27.898 2.158 1.923 1.00 19.18 175 GLN A N 1
ATOM 1381 C CA . GLN A 1 195 ? 29.065 2.069 1.047 1.00 19.13 175 GLN A CA 1
ATOM 1382 C C . GLN A 1 195 ? 28.643 1.280 -0.189 1.00 19.65 175 GLN A C 1
ATOM 1383 O O . GLN A 1 195 ? 29.018 1.619 -1.316 1.00 18.24 175 GLN A O 1
ATOM 1389 N N . LYS A 1 196 ? 27.861 0.225 0.022 1.00 19.04 176 LYS A N 1
ATOM 1390 C CA . LYS A 1 196 ? 27.391 -0.584 -1.096 1.00 19.38 176 LYS A CA 1
ATOM 1391 C C . LYS A 1 196 ? 26.533 0.278 -2.018 1.00 20.03 176 LYS A C 1
ATOM 1392 O O . LYS A 1 196 ? 26.736 0.279 -3.233 1.00 20.37 176 LYS A O 1
ATOM 1398 N N . TRP A 1 197 ? 25.582 1.020 -1.453 1.00 19.10 177 TRP A N 1
ATOM 1399 C CA . TRP A 1 197 ? 24.728 1.891 -2.263 1.00 18.23 177 TRP A CA 1
ATOM 1400 C C . TRP A 1 197 ? 25.581 2.884 -3.047 1.00 18.39 177 TRP A C 1
ATOM 1401 O O . TRP A 1 197 ? 25.353 3.120 -4.231 1.00 19.13 177 TRP A O 1
ATOM 1412 N N . THR A 1 198 ? 26.556 3.480 -2.371 1.00 18.58 178 THR A N 1
ATOM 1413 C CA . THR A 1 198 ? 27.433 4.448 -3.018 1.00 19.95 178 THR A CA 1
ATOM 1414 C C . THR A 1 198 ? 28.134 3.828 -4.216 1.00 20.29 178 THR A C 1
ATOM 1415 O O . THR A 1 198 ? 28.171 4.419 -5.302 1.00 21.06 178 THR A O 1
ATOM 1419 N N . SER A 1 199 ? 28.683 2.636 -4.025 1.00 20.16 179 SER A N 1
ATOM 1420 C CA . SER A 1 199 ? 29.394 1.965 -5.104 1.00 22.07 179 SER A CA 1
ATOM 1421 C C . SER A 1 199 ? 28.487 1.709 -6.302 1.00 23.44 179 SER A C 1
ATOM 1422 O O . SER A 1 199 ? 28.957 1.671 -7.435 1.00 22.43 179 SER A O 1
ATOM 1425 N N . GLN A 1 200 ? 27.188 1.551 -6.051 1.00 24.81 180 GLN A N 1
ATOM 1426 C CA . GLN A 1 200 ? 26.225 1.282 -7.118 1.00 26.08 180 GLN A CA 1
ATOM 1427 C C . GLN A 1 200 ? 25.570 2.560 -7.642 1.00 24.84 180 GLN A C 1
ATOM 1428 O O . GLN A 1 200 ? 24.738 2.513 -8.549 1.00 25.79 180 GLN A O 1
ATOM 1434 N N . GLY A 1 201 ? 25.944 3.705 -7.080 1.00 23.08 181 GLY A N 1
ATOM 1435 C CA . GLY A 1 201 ? 25.350 4.956 -7.512 1.00 22.05 181 GLY A CA 1
ATOM 1436 C C . GLY A 1 201 ? 23.914 5.083 -7.029 1.00 23.31 181 GLY A C 1
ATOM 1437 O O . GLY A 1 201 ? 23.137 5.882 -7.553 1.00 22.88 181 GLY A O 1
ATOM 1438 N N . ALA A 1 202 ? 23.566 4.303 -6.011 1.00 22.34 182 ALA A N 1
ATOM 1439 C CA . ALA A 1 202 ? 22.216 4.309 -5.458 1.00 23.38 182 ALA A CA 1
ATOM 1440 C C . ALA A 1 202 ? 22.049 5.283 -4.297 1.00 23.74 182 ALA A C 1
ATOM 1441 O O . ALA A 1 202 ? 23.021 5.670 -3.647 1.00 22.30 182 ALA A O 1
ATOM 1443 N N . GLY A 1 203 ? 20.801 5.671 -4.047 1.00 22.29 183 GLY A N 1
ATOM 1444 C CA . GLY A 1 203 ? 20.499 6.581 -2.957 1.00 23.18 183 GLY A CA 1
ATOM 1445 C C . GLY A 1 203 ? 21.032 7.989 -3.126 1.00 23.59 183 GLY A C 1
ATOM 1446 O O . GLY A 1 203 ? 21.578 8.557 -2.181 1.00 21.46 183 GLY A O 1
ATOM 1447 N N . GLU A 1 204 ? 20.872 8.560 -4.318 1.00 23.11 184 GLU A N 1
ATOM 1448 C CA . GLU A 1 204 ? 21.348 9.920 -4.569 1.00 23.11 184 GLU A CA 1
ATOM 1449 C C . GLU A 1 204 ? 20.721 10.911 -3.590 1.00 22.93 184 GLU A C 1
ATOM 1450 O O . GLU A 1 204 ? 19.496 10.983 -3.460 1.00 24.23 184 GLU A O 1
ATOM 1456 N N . GLY A 1 205 ? 21.570 11.670 -2.904 1.00 21.92 185 GLY A N 1
ATOM 1457 C CA . GLY A 1 205 ? 21.098 12.657 -1.950 1.00 21.35 185 GLY A CA 1
ATOM 1458 C C . GLY A 1 205 ? 20.619 12.096 -0.620 1.00 21.16 185 GLY A C 1
ATOM 1459 O O . GLY A 1 205 ? 20.379 12.857 0.316 1.00 21.22 185 GLY A O 1
ATOM 1460 N N . LEU A 1 206 ? 20.483 10.776 -0.530 1.00 20.73 186 LEU A N 1
ATOM 1461 C CA . LEU A 1 206 ? 20.015 10.140 0.701 1.00 20.39 186 LEU A CA 1
ATOM 1462 C C . LEU A 1 206 ? 21.141 9.974 1.715 1.00 18.33 186 LEU A C 1
ATOM 1463 O O . LEU A 1 206 ? 22.188 9.402 1.409 1.00 20.07 186 LEU A O 1
ATOM 1468 N N . VAL A 1 207 ? 20.918 10.472 2.925 1.00 18.47 187 VAL A N 1
ATOM 1469 C CA . VAL A 1 207 ? 21.907 10.382 3.993 1.00 18.14 187 VAL A CA 1
ATOM 1470 C C . VAL A 1 207 ? 21.254 9.879 5.274 1.00 18.29 187 VAL A C 1
ATOM 1471 O O . VAL A 1 207 ? 20.226 10.405 5.694 1.00 17.04 187 VAL A O 1
ATOM 1475 N N . LEU A 1 208 ? 21.847 8.861 5.890 1.00 18.48 188 LEU A N 1
ATOM 1476 C CA . LEU A 1 208 ? 21.319 8.331 7.140 1.00 17.35 188 LEU A CA 1
ATOM 1477 C C . LEU A 1 208 ? 22.026 9.064 8.268 1.00 17.31 188 LEU A C 1
ATOM 1478 O O . LEU A 1 208 ? 23.232 9.302 8.198 1.00 18.55 188 LEU A O 1
ATOM 1483 N N . LEU A 1 209 ? 21.283 9.417 9.309 1.00 16.94 189 LEU A N 1
ATOM 1484 C CA . LEU A 1 209 ? 21.883 10.120 10.429 1.00 17.71 189 LEU A CA 1
ATOM 1485 C C . LEU A 1 209 ? 21.644 9.408 11.743 1.00 16.06 189 LEU A C 1
ATOM 1486 O O . LEU A 1 209 ? 20.500 9.178 12.128 1.00 17.59 189 LEU A O 1
ATOM 1491 N N . ASP A 1 210 ? 22.735 9.029 12.402 1.00 18.11 190 ASP A N 1
ATOM 1492 C CA . ASP A 1 210 ? 22.663 8.419 13.724 1.00 16.77 190 ASP A CA 1
ATOM 1493 C C . ASP A 1 210 ? 22.613 9.710 14.529 1.00 19.36 190 ASP A C 1
ATOM 1494 O O . ASP A 1 210 ? 23.649 10.320 14.799 1.00 19.96 190 ASP A O 1
ATOM 1499 N N . GLU A 1 211 ? 21.413 10.138 14.897 1.00 19.11 191 GLU A N 1
ATOM 1500 C CA . GLU A 1 211 ? 21.276 11.403 15.603 1.00 21.55 191 GLU A CA 1
ATOM 1501 C C . GLU A 1 211 ? 21.984 11.484 16.953 1.00 21.30 191 GLU A C 1
ATOM 1502 O O . GLU A 1 211 ? 22.692 12.453 17.224 1.00 20.20 191 GLU A O 1
ATOM 1508 N N . PRO A 1 212 ? 21.817 10.469 17.813 1.00 20.50 192 PRO A N 1
ATOM 1509 C CA . PRO A 1 212 ? 22.493 10.536 19.112 1.00 21.38 192 PRO A CA 1
ATOM 1510 C C . PRO A 1 212 ? 24.004 10.747 19.010 1.00 22.25 192 PRO A C 1
ATOM 1511 O O . PRO A 1 212 ? 24.584 11.487 19.803 1.00 21.65 192 PRO A O 1
ATOM 1515 N N . SER A 1 213 ? 24.647 10.106 18.036 1.00 20.57 193 SER A N 1
ATOM 1516 C CA . SER A 1 213 ? 26.094 10.245 17.894 1.00 21.01 193 SER A CA 1
ATOM 1517 C C . SER A 1 213 ? 26.516 11.236 16.812 1.00 20.31 193 SER A C 1
ATOM 1518 O O . SER A 1 213 ? 27.706 11.419 16.562 1.00 19.84 193 SER A O 1
ATOM 1521 N N . SER A 1 214 ? 25.540 11.875 16.179 1.00 20.48 194 SER A N 1
ATOM 1522 C CA . SER A 1 214 ? 25.812 12.837 15.117 1.00 22.39 194 SER A CA 1
ATOM 1523 C C . SER A 1 214 ? 26.725 12.251 14.048 1.00 22.29 194 SER A C 1
ATOM 1524 O O . SER A 1 214 ? 27.691 12.884 13.624 1.00 23.78 194 SER A O 1
ATOM 1527 N N . THR A 1 215 ? 26.423 11.032 13.612 1.00 21.03 195 THR A N 1
ATOM 1528 C CA . THR A 1 215 ? 27.227 10.386 12.584 1.00 20.65 195 THR A CA 1
ATOM 1529 C C . THR A 1 215 ? 26.396 10.213 11.324 1.00 19.56 195 THR A C 1
ATOM 1530 O O . THR A 1 215 ? 25.322 9.610 11.355 1.00 17.95 195 THR A O 1
ATOM 1534 N N . ARG A 1 216 ? 26.888 10.762 10.216 1.00 18.29 196 ARG A N 1
ATOM 1535 C CA . ARG A 1 216 ? 26.195 10.667 8.935 1.00 19.39 196 ARG A CA 1
ATOM 1536 C C . ARG A 1 216 ? 26.737 9.495 8.121 1.00 17.41 196 ARG A C 1
ATOM 1537 O O . ARG A 1 216 ? 27.928 9.189 8.165 1.00 18.06 196 ARG A O 1
ATOM 1545 N N . TYR A 1 217 ? 25.841 8.843 7.388 1.00 17.81 197 TYR A N 1
ATOM 1546 C CA . TYR A 1 217 ? 26.175 7.709 6.535 1.00 17.18 197 TYR A CA 1
ATOM 1547 C C . TYR A 1 217 ? 25.579 8.052 5.174 1.00 18.49 197 TYR A C 1
ATOM 1548 O O . TYR A 1 217 ? 24.453 7.670 4.859 1.00 17.49 197 TYR A O 1
ATOM 1557 N N . PRO A 1 218 ? 26.327 8.805 4.356 1.00 17.79 198 PRO A N 1
ATOM 1558 C CA . PRO A 1 218 ? 25.848 9.198 3.030 1.00 18.79 198 PRO A CA 1
ATOM 1559 C C . PRO A 1 218 ? 25.935 8.087 1.997 1.00 18.85 198 PRO A C 1
ATOM 1560 O O . PRO A 1 218 ? 26.714 7.149 2.139 1.00 17.82 198 PRO A O 1
ATOM 1564 N N . ALA A 1 219 ? 25.122 8.213 0.958 1.00 19.68 199 ALA A N 1
ATOM 1565 C CA . ALA A 1 219 ? 25.111 7.252 -0.136 1.00 20.27 199 ALA A CA 1
ATOM 1566 C C . ALA A 1 219 ? 25.691 7.976 -1.347 1.00 20.75 199 ALA A C 1
ATOM 1567 O O . ALA A 1 219 ? 26.652 8.736 -1.220 1.00 20.31 199 ALA A O 1
ATOM 1569 N N . ALA A 1 220 ? 25.116 7.756 -2.522 1.00 20.15 200 ALA A N 1
ATOM 1570 C CA . ALA A 1 220 ? 25.615 8.424 -3.722 1.00 21.79 200 ALA A CA 1
ATOM 1571 C C . ALA A 1 220 ? 25.256 9.908 -3.653 1.00 22.31 200 ALA A C 1
ATOM 1572 O O . ALA A 1 220 ? 24.196 10.269 -3.154 1.00 22.73 200 ALA A O 1
ATOM 1574 N N . PRO A 1 221 ? 26.137 10.791 -4.155 1.00 23.70 201 PRO A N 1
ATOM 1575 C CA . PRO A 1 221 ? 25.837 12.226 -4.108 1.00 25.19 201 PRO A CA 1
ATOM 1576 C C . PRO A 1 221 ? 24.650 12.626 -4.981 1.00 26.52 201 PRO A C 1
ATOM 1577 O O . PRO A 1 221 ? 24.414 12.038 -6.033 1.00 26.76 201 PRO A O 1
ATOM 1581 N N . GLY A 1 222 ? 23.903 13.624 -4.524 1.00 30.10 202 GLY A N 1
ATOM 1582 C CA . GLY A 1 222 ? 22.747 14.092 -5.263 1.00 33.94 202 GLY A CA 1
ATOM 1583 C C . GLY A 1 222 ? 22.527 15.568 -4.995 1.00 36.92 202 GLY A C 1
ATOM 1584 O O . GLY A 1 222 ? 23.171 16.136 -4.116 1.00 37.43 202 GLY A O 1
ATOM 1585 N N . GLN A 1 223 ? 21.617 16.190 -5.734 1.00 40.19 203 GLN A N 1
ATOM 1586 C CA . GLN A 1 223 ? 21.356 17.614 -5.553 1.00 42.50 203 GLN A CA 1
ATOM 1587 C C . GLN A 1 223 ? 20.363 17.901 -4.448 1.00 40.98 203 GLN A C 1
ATOM 1588 O O . GLN A 1 223 ? 20.395 18.960 -3.825 1.00 42.61 203 GLN A O 1
ATOM 1594 N N . ASP A 1 224 ? 19.468 16.957 -4.213 1.00 38.90 204 ASP A N 1
ATOM 1595 C CA . ASP A 1 224 ? 18.474 17.147 -3.185 1.00 37.00 204 ASP A CA 1
ATOM 1596 C C . ASP A 1 224 ? 18.745 16.209 -2.031 1.00 34.78 204 ASP A C 1
ATOM 1597 O O . ASP A 1 224 ? 18.538 15.004 -2.128 1.00 34.59 204 ASP A O 1
ATOM 1602 N N . GLU A 1 225 ? 19.233 16.785 -0.941 1.00 32.01 205 GLU A N 1
ATOM 1603 C CA . GLU A 1 225 ? 19.547 16.002 0.234 1.00 30.03 205 GLU A CA 1
ATOM 1604 C C . GLU A 1 225 ? 18.299 15.639 1.022 1.00 27.86 205 GLU A C 1
ATOM 1605 O O . GLU A 1 225 ? 17.418 16.472 1.242 1.00 26.24 205 GLU A O 1
ATOM 1611 N N . VAL A 1 226 ? 18.223 14.377 1.422 1.00 25.16 206 VAL A N 1
ATOM 1612 C CA . VAL A 1 226 ? 17.124 13.882 2.232 1.00 23.26 206 VAL A CA 1
ATOM 1613 C C . VAL A 1 226 ? 17.803 13.147 3.380 1.00 22.02 206 VAL A C 1
ATOM 1614 O O . VAL A 1 226 ? 18.500 12.156 3.166 1.00 20.67 206 VAL A O 1
ATOM 1618 N N . VAL A 1 227 ? 17.620 13.655 4.594 1.00 21.72 207 VAL A N 1
ATOM 1619 C CA . VAL A 1 227 ? 18.230 13.048 5.767 1.00 20.43 207 VAL A CA 1
ATOM 1620 C C . VAL A 1 227 ? 17.229 12.203 6.536 1.00 20.26 207 VAL A C 1
ATOM 1621 O O . VAL A 1 227 ? 16.198 12.706 6.992 1.00 20.84 207 VAL A O 1
ATOM 1625 N N . VAL A 1 228 ? 17.528 10.913 6.657 1.00 18.71 208 VAL A N 1
ATOM 1626 C CA . VAL A 1 228 ? 16.679 9.987 7.398 1.00 19.81 208 VAL A CA 1
ATOM 1627 C C . VAL A 1 228 ? 17.430 9.753 8.698 1.00 19.45 208 VAL A C 1
ATOM 1628 O O . VAL A 1 228 ? 18.523 9.189 8.695 1.00 19.12 208 VAL A O 1
ATOM 1632 N N . SER A 1 229 ? 16.845 10.189 9.810 1.00 21.02 209 SER A N 1
ATOM 1633 C CA . SER A 1 229 ? 17.523 10.067 11.092 1.00 20.71 209 SER A CA 1
ATOM 1634 C C . SER A 1 229 ? 16.787 9.291 12.178 1.00 20.28 209 SER A C 1
ATOM 1635 O O . SER A 1 229 ? 15.567 9.114 12.135 1.00 19.63 209 SER A O 1
ATOM 1638 N N . GLY A 1 230 ? 17.562 8.844 13.160 1.00 20.31 210 GLY A N 1
ATOM 1639 C CA . GLY A 1 230 ? 17.021 8.098 14.281 1.00 20.91 210 GLY A CA 1
ATOM 1640 C C . GLY A 1 230 ? 18.183 7.540 15.072 1.00 20.47 210 GLY A C 1
ATOM 1641 O O . GLY A 1 230 ? 19.312 8.006 14.923 1.00 19.11 210 GLY A O 1
ATOM 1642 N N . SER A 1 231 ? 17.924 6.557 15.928 1.00 20.55 211 SER A N 1
ATOM 1643 C CA . SER A 1 231 ? 19.005 5.945 16.686 1.00 21.39 211 SER A CA 1
ATOM 1644 C C . SER A 1 231 ? 19.703 5.019 15.695 1.00 21.03 211 SER A C 1
ATOM 1645 O O . SER A 1 231 ? 19.190 4.780 14.602 1.00 20.01 211 SER A O 1
ATOM 1648 N N . LEU A 1 232 ? 20.857 4.487 16.076 1.00 19.27 212 LEU A N 1
ATOM 1649 C CA . LEU A 1 232 ? 21.591 3.596 15.185 1.00 19.91 212 LEU A CA 1
ATOM 1650 C C . LEU A 1 232 ? 20.751 2.374 14.809 1.00 21.19 212 LEU A C 1
ATOM 1651 O O . LEU A 1 232 ? 20.706 1.975 13.645 1.00 19.35 212 LEU A O 1
ATOM 1656 N N . ALA A 1 233 ? 20.073 1.779 15.789 1.00 19.88 213 ALA A N 1
ATOM 1657 C CA . ALA A 1 233 ? 19.245 0.612 15.499 1.00 19.69 213 ALA A CA 1
ATOM 1658 C C . ALA A 1 233 ? 18.152 1.002 14.505 1.00 19.44 213 ALA A C 1
ATOM 1659 O O . ALA A 1 233 ? 17.808 0.236 13.607 1.00 19.19 213 ALA A O 1
ATOM 1661 N N . GLY A 1 234 ? 17.619 2.209 14.670 1.00 17.62 214 GLY A N 1
ATOM 1662 C CA . GLY A 1 234 ? 16.574 2.681 13.781 1.00 19.28 214 GLY A CA 1
ATOM 1663 C C . GLY A 1 234 ? 17.014 2.860 12.336 1.00 19.76 214 GLY A C 1
ATOM 1664 O O . GLY A 1 234 ? 16.304 2.444 11.415 1.00 18.68 214 GLY A O 1
ATOM 1665 N N . ILE A 1 235 ? 18.175 3.470 12.113 1.00 19.43 215 ILE A N 1
ATOM 1666 C CA . ILE A 1 235 ? 18.608 3.672 10.737 1.00 18.97 215 ILE A CA 1
ATOM 1667 C C . ILE A 1 235 ? 19.084 2.384 10.094 1.00 17.83 215 ILE A C 1
ATOM 1668 O O . ILE A 1 235 ? 18.965 2.227 8.888 1.00 18.08 215 ILE A O 1
ATOM 1673 N N . VAL A 1 236 ? 19.607 1.454 10.889 1.00 17.88 216 VAL A N 1
ATOM 1674 C CA . VAL A 1 236 ? 20.049 0.188 10.323 1.00 16.76 216 VAL A CA 1
ATOM 1675 C C . VAL A 1 236 ? 18.833 -0.657 9.932 1.00 17.64 216 VAL A C 1
ATOM 1676 O O . VAL A 1 236 ? 18.840 -1.287 8.879 1.00 16.38 216 VAL A O 1
ATOM 1680 N N . ARG A 1 237 ? 17.785 -0.671 10.756 1.00 17.67 217 ARG A N 1
ATOM 1681 C CA . ARG A 1 237 ? 16.587 -1.436 10.389 1.00 18.85 217 ARG A CA 1
ATOM 1682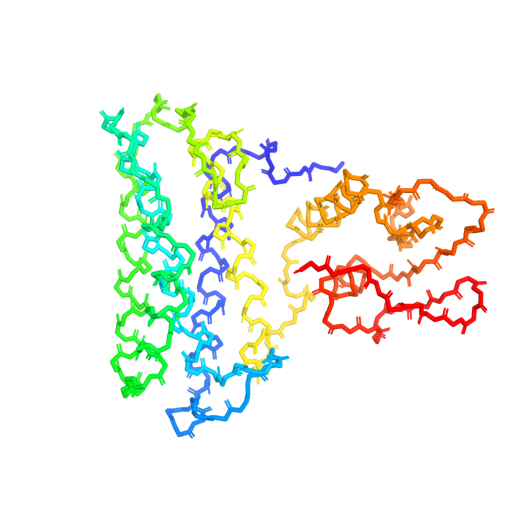 C C . ARG A 1 237 ? 16.074 -0.867 9.070 1.00 18.64 217 ARG A C 1
ATOM 1683 O O . ARG A 1 237 ? 15.689 -1.607 8.161 1.00 18.71 217 ARG A O 1
ATOM 1691 N N . TYR A 1 238 ? 16.076 0.460 8.978 1.00 17.63 218 TYR A N 1
ATOM 1692 C CA . TYR A 1 238 ? 15.619 1.154 7.779 1.00 18.42 218 TYR A CA 1
ATOM 1693 C C . TYR A 1 238 ? 16.484 0.835 6.561 1.00 18.02 218 TYR A C 1
ATOM 1694 O O . TYR A 1 238 ? 15.969 0.451 5.509 1.00 19.66 218 TYR A O 1
ATOM 1703 N N . ALA A 1 239 ? 17.797 0.991 6.704 1.00 17.33 219 ALA A N 1
ATOM 1704 C CA . ALA A 1 239 ? 18.718 0.735 5.597 1.00 16.88 219 ALA A CA 1
ATOM 1705 C C . ALA A 1 239 ? 18.665 -0.717 5.146 1.00 18.20 219 ALA A C 1
ATOM 1706 O O . ALA A 1 239 ? 18.864 -1.021 3.966 1.00 18.34 219 ALA A O 1
ATOM 1708 N N . ALA A 1 240 ? 18.391 -1.613 6.089 1.00 16.92 220 ALA A N 1
ATOM 1709 C CA . ALA A 1 240 ? 18.316 -3.038 5.788 1.00 18.77 220 ALA A CA 1
ATOM 1710 C C . ALA A 1 240 ? 16.997 -3.425 5.123 1.00 19.75 220 ALA A C 1
ATOM 1711 O O . ALA A 1 240 ? 16.754 -4.607 4.850 1.00 20.59 220 ALA A O 1
ATOM 1713 N N . GLY A 1 241 ? 16.153 -2.434 4.860 1.00 19.64 221 GLY A N 1
ATOM 1714 C CA . GLY A 1 241 ? 14.876 -2.678 4.215 1.00 21.72 221 GLY A CA 1
ATOM 1715 C C . GLY A 1 241 ? 13.870 -3.348 5.129 1.00 22.55 221 GLY A C 1
ATOM 1716 O O . GLY A 1 241 ? 12.918 -3.982 4.675 1.00 23.21 221 GLY A O 1
ATOM 1717 N N . ARG A 1 242 ? 14.070 -3.198 6.430 1.00 22.19 222 ARG A N 1
ATOM 1718 C CA . ARG A 1 242 ? 13.163 -3.828 7.360 1.00 22.92 222 ARG A CA 1
ATOM 1719 C C . ARG A 1 242 ? 12.192 -2.919 8.096 1.00 24.37 222 ARG A C 1
ATOM 1720 O O . ARG A 1 242 ? 11.602 -3.316 9.098 1.00 24.25 222 ARG A O 1
ATOM 1728 N N . GLY A 1 243 ? 12.005 -1.704 7.591 1.00 24.10 223 GLY A N 1
ATOM 1729 C CA . GLY A 1 243 ? 11.057 -0.821 8.238 1.00 24.81 223 GLY A CA 1
ATOM 1730 C C . GLY A 1 243 ? 11.532 0.581 8.532 1.00 24.77 223 GLY A C 1
ATOM 1731 O O . GLY A 1 243 ? 12.717 0.816 8.746 1.00 22.23 223 GLY A O 1
ATOM 1732 N N . SER A 1 244 ? 10.582 1.511 8.563 1.00 25.90 224 SER A N 1
ATOM 1733 C CA . SER A 1 244 ? 10.881 2.910 8.820 1.00 26.97 224 SER A CA 1
ATOM 1734 C C . SER A 1 244 ? 10.348 3.409 10.162 1.00 27.43 224 SER A C 1
ATOM 1735 O O . SER A 1 244 ? 10.408 4.607 10.446 1.00 25.00 224 SER A O 1
ATOM 1738 N N . ASP A 1 245 ? 9.834 2.503 10.992 1.00 28.55 225 ASP A N 1
ATOM 1739 C CA . ASP A 1 245 ? 9.285 2.900 12.290 1.00 30.24 225 ASP A CA 1
ATOM 1740 C C . ASP A 1 245 ? 10.272 3.615 13.208 1.00 29.30 225 ASP A C 1
ATOM 1741 O O . ASP A 1 245 ? 9.866 4.374 14.084 1.00 30.52 225 ASP A O 1
ATOM 1746 N N . GLY A 1 246 ? 11.562 3.375 13.018 1.00 26.86 226 GLY A N 1
ATOM 1747 C CA . GLY A 1 246 ? 12.541 4.013 13.880 1.00 26.14 226 GLY A CA 1
ATOM 1748 C C . GLY A 1 246 ? 13.218 5.245 13.316 1.00 25.11 226 GLY A C 1
ATOM 1749 O O . GLY A 1 246 ? 14.216 5.707 13.868 1.00 23.80 226 GLY A O 1
ATOM 1750 N N . VAL A 1 247 ? 12.685 5.797 12.231 1.00 22.91 227 VAL A N 1
ATOM 1751 C CA . VAL A 1 247 ? 13.303 6.972 11.620 1.00 23.01 227 VAL A CA 1
ATOM 1752 C C . VAL A 1 247 ? 12.307 8.025 11.148 1.00 23.47 227 VAL A C 1
ATOM 1753 O O . VAL A 1 247 ? 11.114 7.753 11.010 1.00 24.30 227 VAL A O 1
ATOM 1757 N N . THR A 1 248 ? 12.813 9.230 10.900 1.00 23.97 228 THR A N 1
ATOM 1758 C CA . THR A 1 248 ? 11.998 10.331 10.385 1.00 24.50 228 THR A CA 1
ATOM 1759 C C . THR A 1 248 ? 12.797 10.981 9.262 1.00 25.01 228 THR A C 1
ATOM 1760 O O . THR A 1 248 ? 14.012 10.780 9.167 1.00 23.51 228 THR A O 1
ATOM 1764 N N . SER A 1 249 ? 12.120 11.753 8.417 1.00 24.32 229 SER A N 1
ATOM 1765 C CA . SER A 1 249 ? 12.771 12.410 7.288 1.00 25.51 229 SER A CA 1
ATOM 1766 C C . SER A 1 249 ? 12.813 13.928 7.410 1.00 26.14 229 SER A C 1
ATOM 1767 O O . SER A 1 249 ? 11.888 14.549 7.928 1.00 26.67 229 SER A O 1
ATOM 1770 N N . SER A 1 250 ? 13.896 14.516 6.919 1.00 27.00 230 SER A N 1
ATOM 1771 C CA . SER A 1 250 ? 14.077 15.961 6.954 1.00 29.60 230 SER A CA 1
ATOM 1772 C C . SER A 1 250 ? 13.078 16.656 6.030 1.00 32.26 230 SER A C 1
ATOM 1773 O O . SER A 1 250 ? 12.874 17.866 6.125 1.00 33.66 230 SER A O 1
ATOM 1776 N N . THR A 1 251 ? 12.464 15.885 5.135 1.00 34.29 231 THR A N 1
ATOM 1777 C CA . THR A 1 251 ? 11.481 16.429 4.200 1.00 36.44 231 THR A CA 1
ATOM 1778 C C . THR A 1 251 ? 10.064 16.078 4.632 1.00 37.38 231 THR A C 1
ATOM 1779 O O . THR A 1 251 ? 9.099 16.369 3.921 1.00 37.92 231 THR A O 1
ATOM 1783 N N . GLY A 1 252 ? 9.945 15.441 5.793 1.00 37.94 232 GLY A N 1
ATOM 1784 C CA . GLY A 1 252 ? 8.639 15.065 6.301 1.00 39.23 232 GLY A CA 1
ATOM 1785 C C . GLY A 1 252 ? 8.147 13.715 5.818 1.00 40.32 232 GLY A C 1
ATOM 1786 O O . GLY A 1 252 ? 7.160 13.192 6.334 1.00 40.73 232 GLY A O 1
ATOM 1787 N N . GLU A 1 253 ? 8.825 13.139 4.833 1.00 40.17 233 GLU A N 1
ATOM 1788 C CA . GLU A 1 253 ? 8.413 11.841 4.310 1.00 40.65 233 GLU A CA 1
ATOM 1789 C C . GLU A 1 253 ? 9.614 10.943 4.016 1.00 36.87 233 GLU A C 1
ATOM 1790 O O . GLU A 1 253 ? 10.493 11.299 3.237 1.00 35.60 233 GLU A O 1
ATOM 1796 N N . VAL A 1 254 ? 9.628 9.773 4.649 1.00 34.27 234 VAL A N 1
ATOM 1797 C CA . VAL A 1 254 ? 10.706 8.803 4.487 1.00 31.09 234 VAL A CA 1
ATOM 1798 C C . VAL A 1 254 ? 10.568 8.023 3.184 1.00 30.65 234 VAL A C 1
ATOM 1799 O O . VAL A 1 254 ? 9.574 7.334 2.962 1.00 30.26 234 VAL A O 1
ATOM 1803 N N . PRO A 1 255 ? 11.571 8.122 2.302 1.00 29.38 235 PRO A N 1
ATOM 1804 C CA . PRO A 1 255 ? 11.523 7.407 1.027 1.00 29.52 235 PRO A CA 1
ATOM 1805 C C . PRO A 1 255 ? 11.896 5.948 1.202 1.00 29.36 235 PRO A C 1
ATOM 1806 O O . PRO A 1 255 ? 12.497 5.574 2.208 1.00 27.32 235 PRO A O 1
ATOM 1810 N N . GLU A 1 256 ? 11.524 5.119 0.234 1.00 30.19 236 GLU A N 1
ATOM 1811 C CA . GLU A 1 256 ? 11.902 3.722 0.317 1.00 31.71 236 GLU A CA 1
ATOM 1812 C C . GLU A 1 256 ? 13.382 3.703 -0.018 1.00 30.58 236 GLU A C 1
ATOM 1813 O O . GLU A 1 256 ? 13.815 4.270 -1.021 1.00 30.18 236 GLU A O 1
ATOM 1819 N N . PRO A 1 257 ? 14.187 3.064 0.835 1.00 28.65 237 PRO A N 1
ATOM 1820 C CA . PRO A 1 257 ? 15.627 2.997 0.601 1.00 27.30 237 PRO A CA 1
ATOM 1821 C C . PRO A 1 257 ? 16.007 2.080 -0.547 1.00 26.42 237 PRO A C 1
ATOM 1822 O O . PRO A 1 257 ? 15.206 1.247 -0.989 1.00 24.69 237 PRO A O 1
ATOM 1826 N N . PRO A 1 258 ? 17.231 2.238 -1.065 1.00 25.14 238 PRO A N 1
ATOM 1827 C CA . PRO A 1 258 ? 17.693 1.390 -2.161 1.00 26.50 238 PRO A CA 1
ATOM 1828 C C . PRO A 1 258 ? 17.728 -0.033 -1.610 1.00 27.58 238 PRO A C 1
ATOM 1829 O O . PRO A 1 258 ? 17.909 -0.233 -0.411 1.00 26.32 238 PRO A O 1
ATOM 1833 N N . ARG A 1 259 ? 17.555 -1.015 -2.483 1.00 29.85 239 ARG A N 1
ATOM 1834 C CA . ARG A 1 259 ? 17.568 -2.410 -2.069 1.00 33.72 239 ARG A CA 1
ATOM 1835 C C . ARG A 1 259 ? 18.911 -2.847 -1.469 1.00 33.57 239 ARG A C 1
ATOM 1836 O O . ARG A 1 259 ? 19.969 -2.307 -1.811 1.00 31.59 239 ARG A O 1
ATOM 1844 N N . TRP A 1 260 ? 18.838 -3.827 -0.566 1.00 34.18 240 TRP A N 1
ATOM 1845 C CA . TRP A 1 260 ? 19.972 -4.449 0.123 1.00 37.02 240 TRP A CA 1
ATOM 1846 C C . TRP A 1 260 ? 19.499 -5.811 0.528 1.00 40.29 240 TRP A C 1
ATOM 1847 O O . TRP A 1 260 ? 19.270 -6.732 -0.269 1.00 44.51 240 TRP A O 1
#

Secondary structure (DSSP, 8-state):
---GGGS-HHHHHHHHHHHHHHHHHHHHHS-GGGTTSB-SSTT-BHHHHHHHHHHHHHHHHHHHHHHHH-----S-S-HHHHHHHHHHHTTS-HHHHHHHHHHHHHHHHHHHHT--TGGGG-EEE-TTS-EEETTHHHHHHHHHHHHHHHHT-SS--GGGS-HHHHHHHHHHHHHHHHHTT-STTEEEEETTTTEEEE-S--SS-EEEEE-HHHHHHHHTTS-STTEEETTSSPPPPPP-

Solvent-accessible surface area: 11829 Å² total; per-residue (Å²): 148,70,44,0,81,101,27,77,55,124,90,34,16,68,20,0,90,92,0,17,56,15,0,39,139,8,6,85,102,5,84,59,96,54,2,60,92,154,11,116,37,185,68,57,34,26,8,43,0,0,0,14,0,1,21,8,0,75,1,0,28,42,0,1,92,27,5,64,66,46,114,129,36,67,15,35,140,35,99,109,33,67,87,114,58,7,54,143,0,20,104,50,87,36,78,32,1,57,95,42,9,124,118,5,37,49,143,4,36,53,26,12,172,136,15,62,156,118,5,30,78,61,115,3,77,10,64,132,49,107,88,7,54,0,12,16,0,0,1,7,2,0,47,30,0,15,5,15,0,6,1,0,31,39,106,10,62,4,58,69,5,39,104,22,0,9,32,4,0,0,26,28,0,5,117,70,0,61,95,108,43,25,15,128,6,12,9,1,36,9,110,108,55,94,33,124,19,73,10,7,122,42,172,105,91,31,21,0,18,14,56,16,23,8,0,0,64,1,0,5,56,51,33,40,151,35,13,94,17,78,85,71,135,39,51,153,22,28,221,101

CATH classification: 1.20.120.450 (+1 more: 3.30.1050.20)

Nearest PDB structures (foldseek):
  2nsf-assembly1_A  TM=1.004E+00  e=2.218E-43  Corynebacterium glutamicum
  2nsg-assembly1_A  TM=1.003E+00  e=1.833E-41  Corynebacterium glutamicum
  1rxq-assembly1_B  TM=7.820E-01  e=2.376E-03  Bacillus subtilis
  2p1a-assembly1_A  TM=7.221E-01  e=5.868E-03  Bacillus cereus ATCC 10987
  2p1a-assembly1_B  TM=7.139E-01  e=2.467E-02  Bacillus cereus ATCC 10987

InterPro domains:
  IPR010872 MDMPI C-terminal [PF07398] (160-239)
  IPR017517 Maleylpyruvate isomerase, mycothiol-dependent enzyme [TIGR03083] (17-222)
  IPR024344 Mycothiol-dependent maleylpyruvate isomerase, metal-binding domain [PF11716] (24-152)
  IPR034660 DinB/YfiT-like putative metalloenzymes [G3DSA:1.20.120.450] (1-159)
  IPR034660 DinB/YfiT-like putative metalloenzymes [SSF109854] (3-157)
  IPR036527 SCP2 sterol-binding domain superfamily [SSF55718] (161-240)

B-factor: mean 26.92, std 9.36, range [14.09, 62.88]